Protein AF-Q1LLC7-F1 (afdb_monomer_lite)

Structure (mmCIF, N/CA/C/O backbone):
data_AF-Q1LLC7-F1
#
_entry.id   AF-Q1LLC7-F1
#
loop_
_atom_site.group_PDB
_atom_site.id
_atom_site.type_symbol
_atom_site.label_atom_id
_atom_site.label_alt_id
_atom_site.label_comp_id
_atom_site.label_asym_id
_atom_site.label_entity_id
_atom_site.label_seq_id
_atom_site.pdbx_PDB_ins_code
_atom_site.Cartn_x
_atom_site.Cartn_y
_atom_site.Cartn_z
_atom_site.occupancy
_atom_site.B_iso_or_equiv
_atom_site.auth_seq_id
_atom_site.auth_comp_id
_atom_site.auth_asym_id
_atom_site.auth_atom_id
_atom_site.pdbx_PDB_model_num
ATOM 1 N N . MET A 1 1 ? 0.468 -1.980 5.519 1.00 48.09 1 MET A N 1
ATOM 2 C CA . MET A 1 1 ? 0.568 -2.460 4.121 1.00 48.09 1 MET A CA 1
ATOM 3 C C . MET A 1 1 ? -0.281 -3.718 3.972 1.00 48.09 1 MET A C 1
ATOM 5 O O . MET A 1 1 ? -0.079 -4.653 4.736 1.00 48.09 1 MET A O 1
ATOM 9 N N . LYS A 1 2 ? -1.282 -3.728 3.080 1.00 59.00 2 LYS A N 1
ATOM 10 C CA . LYS A 1 2 ? -2.116 -4.918 2.823 1.00 59.00 2 LYS A CA 1
ATOM 11 C C . LYS A 1 2 ? -1.279 -5.946 2.049 1.00 59.00 2 LYS A C 1
ATOM 13 O O . LYS A 1 2 ? -0.638 -5.567 1.074 1.00 59.00 2 LYS A O 1
ATOM 18 N N . LYS A 1 3 ? -1.259 -7.214 2.484 1.00 68.44 3 LYS A N 1
ATOM 19 C CA . LYS A 1 3 ? -0.598 -8.292 1.728 1.00 68.44 3 LYS A CA 1
ATOM 20 C C . LYS A 1 3 ? -1.259 -8.397 0.341 1.00 68.44 3 LYS A C 1
ATOM 22 O O . LYS A 1 3 ? -2.492 -8.409 0.294 1.00 68.44 3 LYS A O 1
ATOM 27 N N . PRO A 1 4 ? -0.488 -8.433 -0.761 1.00 65.69 4 PRO A N 1
ATOM 28 C CA . PRO A 1 4 ? -1.054 -8.602 -2.095 1.00 65.69 4 PRO A CA 1
ATOM 29 C C . PRO A 1 4 ? -1.826 -9.923 -2.172 1.00 65.69 4 PRO A C 1
ATOM 31 O O . PRO A 1 4 ? -1.481 -10.895 -1.495 1.00 65.69 4 PRO A O 1
ATOM 34 N N . SER A 1 5 ? -2.898 -9.949 -2.967 1.00 82.56 5 SER A N 1
ATOM 35 C CA . SER A 1 5 ? -3.680 -11.170 -3.169 1.00 82.56 5 SER A CA 1
ATOM 36 C C . SER A 1 5 ? -2.793 -12.275 -3.754 1.00 82.56 5 SER A C 1
ATOM 38 O O . SER A 1 5 ? -1.841 -11.997 -4.484 1.00 82.56 5 SER A O 1
ATOM 40 N N . SER A 1 6 ? -3.113 -13.540 -3.460 1.00 83.00 6 SER A N 1
ATOM 41 C CA . SER A 1 6 ? -2.377 -14.698 -3.997 1.00 83.00 6 SER A CA 1
ATOM 42 C C . SER A 1 6 ? -2.267 -14.652 -5.529 1.00 83.00 6 SER A C 1
ATOM 44 O O . SER A 1 6 ? -1.216 -14.963 -6.084 1.00 83.00 6 SER A O 1
ATOM 46 N N . PHE A 1 7 ? -3.309 -14.155 -6.201 1.00 83.69 7 PHE A N 1
ATOM 47 C CA . PHE A 1 7 ? -3.309 -13.949 -7.645 1.00 83.69 7 PHE A CA 1
ATOM 48 C C . PHE A 1 7 ? -2.356 -12.834 -8.098 1.00 83.69 7 PHE A C 1
ATOM 50 O O . PHE A 1 7 ? -1.613 -13.029 -9.053 1.00 83.69 7 PHE A O 1
ATOM 57 N N . ALA A 1 8 ? -2.322 -11.693 -7.400 1.00 83.94 8 ALA A N 1
ATOM 58 C CA . ALA A 1 8 ? -1.393 -10.609 -7.723 1.00 83.94 8 ALA A CA 1
ATOM 59 C C . ALA A 1 8 ? 0.070 -11.045 -7.539 1.00 83.94 8 ALA A C 1
ATOM 61 O O . ALA A 1 8 ? 0.912 -10.748 -8.382 1.00 83.94 8 ALA A O 1
ATOM 62 N N . ALA A 1 9 ? 0.362 -11.809 -6.482 1.00 85.56 9 ALA A N 1
ATOM 63 C CA . ALA A 1 9 ? 1.690 -12.381 -6.263 1.00 85.56 9 ALA A CA 1
ATOM 64 C C . ALA A 1 9 ? 2.076 -13.384 -7.365 1.00 85.56 9 ALA A C 1
ATOM 66 O O . ALA A 1 9 ? 3.205 -13.367 -7.849 1.00 85.56 9 ALA A O 1
ATOM 67 N N . TRP A 1 10 ? 1.131 -14.223 -7.801 1.00 88.19 10 TRP A N 1
ATOM 68 C CA . TRP A 1 10 ? 1.341 -15.154 -8.910 1.00 88.19 10 TRP A CA 1
ATOM 69 C C . TRP A 1 10 ? 1.575 -14.430 -10.246 1.00 88.19 10 TRP A C 1
ATOM 71 O O . TRP A 1 10 ? 2.478 -14.800 -10.995 1.00 88.19 10 TRP A O 1
ATOM 81 N N . GLN A 1 11 ? 0.815 -13.366 -10.532 1.00 87.12 11 GLN A N 1
ATOM 82 C CA . GLN A 1 11 ? 1.007 -12.549 -11.733 1.00 87.12 11 GLN A CA 1
ATOM 83 C C . GLN A 1 11 ? 2.378 -11.871 -11.748 1.00 87.12 11 GLN A C 1
ATOM 85 O O . GLN A 1 11 ? 3.051 -11.907 -12.776 1.00 87.12 11 GLN A O 1
ATOM 90 N N . GLU A 1 12 ? 2.803 -11.294 -10.623 1.00 88.69 12 GLU A N 1
ATOM 91 C CA . GLU A 1 12 ? 4.120 -10.667 -10.492 1.00 88.69 12 GLU A CA 1
ATOM 92 C C . GLU A 1 12 ? 5.241 -11.695 -10.691 1.00 88.69 12 GLU A C 1
ATOM 94 O O . GLU A 1 12 ? 6.147 -11.474 -11.492 1.00 88.69 12 GLU A O 1
ATOM 99 N N . ALA A 1 13 ? 5.144 -12.863 -10.047 1.00 88.81 13 ALA A N 1
ATOM 100 C CA . ALA A 1 13 ? 6.122 -13.938 -10.202 1.00 88.81 13 ALA A CA 1
ATOM 101 C C . ALA A 1 13 ? 6.239 -14.405 -11.662 1.00 88.81 13 ALA A C 1
ATOM 103 O O . ALA A 1 13 ? 7.343 -14.608 -12.170 1.00 88.81 13 ALA A O 1
ATOM 104 N N . ASN A 1 14 ? 5.111 -14.526 -12.366 1.00 88.00 14 ASN A N 1
ATOM 105 C CA . ASN A 1 14 ? 5.112 -14.924 -13.770 1.00 88.00 14 ASN A CA 1
ATOM 106 C C . A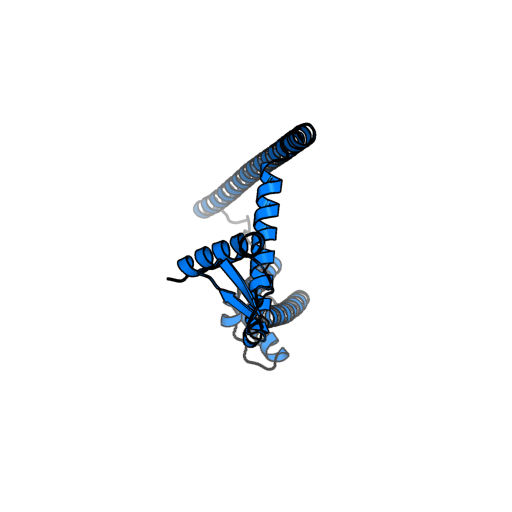SN A 1 14 ? 5.680 -13.821 -14.681 1.00 88.00 14 ASN A C 1
ATOM 108 O O . ASN A 1 14 ? 6.362 -14.116 -15.664 1.00 88.00 14 ASN A O 1
ATOM 112 N N . GLN A 1 15 ? 5.448 -12.548 -14.338 1.00 89.56 15 GLN A N 1
ATOM 113 C CA . GLN A 1 15 ? 6.050 -11.432 -15.058 1.00 89.56 15 GLN A CA 1
ATOM 114 C C . GLN A 1 15 ? 7.569 -11.433 -14.914 1.00 89.56 15 GLN A C 1
ATOM 116 O O . GLN A 1 15 ? 8.248 -11.416 -15.938 1.00 89.56 15 GLN A O 1
ATOM 121 N N . VAL A 1 16 ? 8.076 -11.548 -13.684 1.00 91.75 16 VAL A N 1
ATOM 122 C CA . VAL A 1 16 ? 9.512 -11.602 -13.366 1.00 91.75 16 VAL A CA 1
ATOM 123 C C . VAL A 1 16 ? 10.194 -12.790 -14.047 1.00 91.75 16 VAL A C 1
ATOM 125 O O . VAL A 1 16 ? 11.267 -12.635 -14.624 1.00 91.75 16 VAL A O 1
ATOM 128 N N . ARG A 1 17 ? 9.554 -13.967 -14.065 1.00 91.25 17 ARG A N 1
ATOM 129 C CA . ARG A 1 17 ? 10.075 -15.141 -14.784 1.00 91.25 17 ARG A CA 1
ATOM 130 C C . ARG A 1 17 ? 10.308 -14.836 -16.264 1.00 91.25 17 ARG A C 1
ATOM 132 O O . ARG A 1 17 ? 11.357 -15.164 -16.810 1.00 91.25 17 ARG A O 1
ATOM 139 N N . ARG A 1 18 ? 9.339 -14.188 -16.912 1.00 90.75 18 ARG A N 1
ATOM 140 C CA . ARG A 1 18 ? 9.440 -13.829 -18.329 1.00 90.75 18 ARG A CA 1
ATOM 141 C C . ARG A 1 18 ? 10.424 -12.679 -18.570 1.00 90.75 18 ARG A C 1
ATOM 143 O O . ARG A 1 18 ? 11.067 -12.660 -19.613 1.00 90.75 18 ARG A O 1
ATOM 150 N N . GLU A 1 19 ? 10.591 -11.758 -17.617 1.00 92.62 19 GLU A N 1
ATOM 151 C CA . GLU A 1 19 ? 11.645 -10.731 -17.669 1.00 92.62 19 GLU A CA 1
ATOM 152 C C . GLU A 1 19 ? 13.043 -11.349 -17.743 1.00 92.62 19 GLU A C 1
ATOM 154 O O . GLU A 1 19 ? 13.845 -10.904 -18.561 1.00 92.62 19 GLU A O 1
ATOM 159 N N . ALA A 1 20 ? 13.306 -12.387 -16.944 1.00 92.75 20 ALA A N 1
ATOM 160 C CA . ALA A 1 20 ? 14.588 -13.088 -16.952 1.00 92.75 20 ALA A CA 1
ATOM 161 C C . ALA A 1 20 ? 14.875 -13.734 -18.318 1.00 92.75 20 ALA A C 1
ATOM 163 O O . ALA A 1 20 ? 15.949 -13.540 -18.874 1.00 92.75 20 ALA A O 1
ATOM 164 N N . ILE A 1 21 ? 13.881 -14.401 -18.919 1.00 93.25 21 ILE A N 1
ATOM 165 C CA . ILE A 1 21 ? 14.012 -15.007 -20.259 1.00 93.25 21 ILE A CA 1
ATOM 166 C C . ILE A 1 21 ? 14.338 -13.943 -21.319 1.00 93.25 21 ILE A C 1
ATOM 168 O O . ILE A 1 21 ? 15.174 -14.159 -22.196 1.00 93.25 21 ILE A O 1
ATOM 172 N N . ILE A 1 22 ? 13.678 -12.783 -21.249 1.00 92.75 22 ILE A N 1
ATOM 173 C CA . ILE A 1 22 ? 13.942 -11.664 -22.163 1.00 92.75 22 ILE A CA 1
ATOM 174 C C . ILE A 1 22 ? 15.380 -11.177 -21.997 1.00 92.75 22 ILE A C 1
ATOM 176 O O . ILE A 1 22 ? 16.071 -10.966 -22.987 1.00 92.75 22 ILE A O 1
ATOM 180 N N . GLU A 1 23 ? 15.827 -10.985 -20.762 1.00 92.88 23 GLU A N 1
ATOM 181 C CA . GLU A 1 23 ? 17.159 -10.467 -20.466 1.00 92.88 23 GLU A CA 1
ATOM 182 C C . GLU A 1 23 ? 18.266 -11.431 -20.895 1.00 92.88 23 GLU A C 1
ATOM 184 O O . GLU A 1 23 ? 19.197 -11.008 -21.581 1.00 92.88 23 GLU A O 1
ATOM 189 N N . ASP A 1 24 ? 18.115 -12.721 -20.604 1.00 92.50 24 ASP A N 1
ATOM 190 C CA . ASP A 1 24 ? 19.042 -13.767 -21.039 1.00 92.50 24 ASP A CA 1
ATOM 191 C C . ASP A 1 24 ? 19.165 -13.800 -22.566 1.00 92.50 24 ASP A C 1
ATOM 193 O O . ASP A 1 24 ? 20.270 -13.862 -23.118 1.00 92.50 24 ASP A O 1
ATOM 197 N N . TYR A 1 25 ? 18.038 -13.690 -23.275 1.00 93.31 25 TYR A N 1
ATOM 198 C CA . TYR A 1 25 ? 18.041 -13.690 -24.733 1.00 93.31 25 TYR A CA 1
ATOM 199 C C . TYR A 1 25 ? 18.633 -12.410 -25.328 1.00 93.31 25 TYR A C 1
ATOM 201 O O . TYR A 1 25 ? 19.370 -12.472 -26.311 1.00 93.31 25 TYR A O 1
ATOM 209 N N . LEU A 1 26 ? 18.368 -11.245 -24.733 1.00 90.56 26 LEU A N 1
ATOM 210 C CA . LEU A 1 26 ? 18.981 -9.984 -25.157 1.00 90.56 26 LEU A CA 1
ATOM 211 C C . LEU A 1 26 ? 20.499 -9.996 -24.912 1.00 90.56 26 LEU A C 1
ATOM 213 O O . LEU A 1 26 ? 21.260 -9.595 -25.790 1.00 90.56 26 LEU A O 1
ATOM 217 N N . GLN A 1 27 ? 20.970 -10.532 -23.783 1.00 89.56 27 GLN A N 1
ATOM 218 C CA . GLN A 1 27 ? 22.404 -10.718 -23.533 1.00 89.56 27 GLN A CA 1
ATOM 219 C C . GLN A 1 27 ? 23.041 -11.694 -24.526 1.00 89.56 27 GLN A C 1
ATOM 221 O O . GLN A 1 27 ? 24.158 -11.462 -24.998 1.00 89.56 27 GLN A O 1
ATOM 226 N N . TYR A 1 28 ? 22.343 -12.782 -24.860 1.00 89.50 28 TYR A N 1
ATOM 227 C CA . TYR A 1 28 ? 22.774 -13.694 -25.913 1.00 89.50 28 TYR A CA 1
ATOM 228 C C . TYR A 1 28 ? 22.894 -12.961 -27.254 1.00 89.50 28 TYR A C 1
ATOM 230 O O . TYR A 1 28 ? 23.942 -13.039 -27.895 1.00 89.50 28 TYR A O 1
ATOM 238 N N . LEU A 1 29 ? 21.880 -12.180 -27.642 1.00 88.06 29 LEU A N 1
ATOM 239 C CA . LEU A 1 29 ? 21.913 -11.381 -28.866 1.00 88.06 29 LEU A CA 1
ATOM 240 C C . LEU A 1 29 ? 23.084 -10.391 -28.875 1.00 88.06 29 LEU A C 1
ATOM 242 O O . LEU A 1 29 ? 23.745 -10.282 -29.906 1.00 88.06 29 LEU A O 1
ATOM 246 N N . GLY A 1 30 ? 23.410 -9.768 -27.739 1.00 83.25 30 GLY A N 1
ATOM 247 C CA . GLY A 1 30 ? 24.550 -8.852 -27.615 1.00 83.25 30 GLY A CA 1
ATOM 248 C C . GLY A 1 30 ? 25.910 -9.524 -27.838 1.00 83.25 30 GLY A C 1
ATOM 249 O O . GLY A 1 30 ? 26.853 -8.888 -28.305 1.00 83.25 30 GLY A O 1
ATOM 250 N N . LYS A 1 31 ? 26.016 -10.833 -27.570 1.00 85.62 31 LYS A N 1
ATOM 251 C CA . LYS A 1 31 ? 27.212 -11.645 -27.873 1.00 85.62 31 LYS A CA 1
ATOM 252 C C . LYS A 1 31 ? 27.258 -12.108 -29.331 1.00 85.62 31 LYS A C 1
ATOM 254 O O . LYS A 1 31 ? 28.314 -12.513 -29.819 1.00 85.62 31 LYS A O 1
ATOM 259 N N . THR A 1 32 ? 26.129 -12.070 -30.036 1.00 82.31 32 THR A N 1
ATOM 260 C CA . THR A 1 32 ? 26.041 -12.444 -31.451 1.00 82.31 32 THR A CA 1
ATOM 261 C C . THR A 1 32 ? 26.220 -11.233 -32.367 1.00 82.31 32 THR A C 1
ATOM 263 O O . THR A 1 32 ? 26.000 -10.090 -31.986 1.00 82.31 32 THR A O 1
ATOM 266 N N . ARG A 1 33 ? 26.580 -11.463 -33.636 1.00 75.50 33 ARG A N 1
ATOM 267 C CA . ARG A 1 33 ? 26.664 -10.394 -34.655 1.00 75.50 33 ARG A CA 1
ATOM 268 C C . ARG A 1 33 ? 25.295 -9.987 -35.229 1.00 75.50 33 ARG A C 1
ATOM 270 O O . ARG A 1 33 ? 25.243 -9.313 -36.258 1.00 75.50 33 ARG A O 1
ATOM 277 N N . VAL A 1 34 ? 24.191 -10.421 -34.620 1.00 79.44 34 VAL A N 1
ATOM 278 C CA . VAL A 1 34 ? 22.837 -10.141 -35.109 1.00 79.44 34 VAL A CA 1
ATOM 279 C C . VAL A 1 34 ? 22.497 -8.682 -34.819 1.00 79.44 34 VAL A C 1
ATOM 281 O O . VAL A 1 34 ? 22.354 -8.276 -33.670 1.00 79.44 34 VAL A O 1
ATOM 284 N N . ARG A 1 35 ? 22.349 -7.882 -35.878 1.00 76.88 35 ARG A N 1
ATOM 285 C CA . ARG A 1 35 ? 21.949 -6.476 -35.772 1.00 76.88 35 ARG A CA 1
ATOM 286 C C . ARG A 1 35 ? 20.494 -6.319 -36.162 1.00 76.88 35 ARG A C 1
ATOM 288 O O . ARG A 1 35 ? 20.111 -6.637 -37.286 1.00 76.88 35 ARG A O 1
ATOM 295 N N . VAL A 1 36 ? 19.707 -5.769 -35.249 1.00 81.06 36 VAL A N 1
ATOM 296 C CA . VAL A 1 36 ? 18.283 -5.527 -35.460 1.00 81.06 36 VAL A CA 1
ATOM 297 C C . VAL A 1 36 ? 18.050 -4.025 -35.544 1.00 81.06 36 VAL A C 1
ATOM 299 O O . VAL A 1 36 ? 18.401 -3.288 -34.628 1.00 81.06 36 VAL A O 1
ATOM 302 N N . ARG A 1 37 ? 17.507 -3.555 -36.674 1.00 78.12 37 ARG A N 1
ATOM 303 C CA . ARG A 1 37 ? 17.345 -2.115 -36.945 1.00 78.12 37 ARG A CA 1
ATOM 304 C C . ARG A 1 37 ? 16.164 -1.491 -36.206 1.00 78.12 37 ARG A C 1
ATOM 306 O O . ARG A 1 37 ? 16.260 -0.332 -35.822 1.00 78.12 37 ARG A O 1
ATOM 313 N N . ASN A 1 38 ? 15.074 -2.236 -36.012 1.00 84.50 38 ASN A N 1
ATOM 314 C CA . ASN A 1 38 ? 13.829 -1.71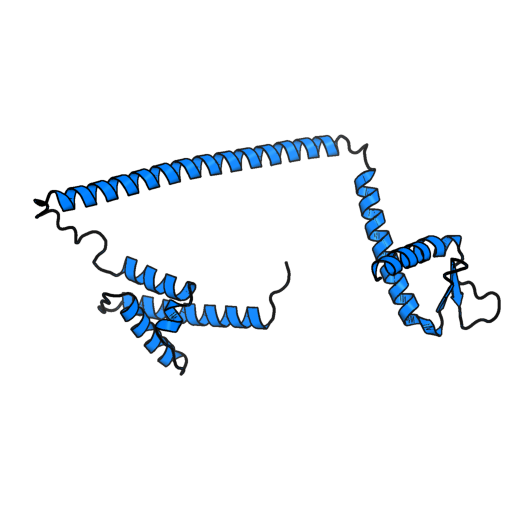2 -35.451 1.00 84.50 38 ASN A CA 1
ATOM 315 C C . ASN A 1 38 ? 13.437 -2.423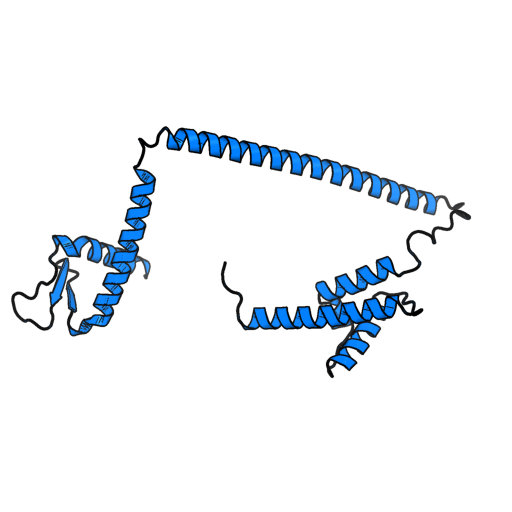 -34.144 1.00 84.50 38 ASN A C 1
ATOM 317 O O . ASN A 1 38 ? 13.591 -3.643 -34.046 1.00 84.50 38 ASN A O 1
ATOM 321 N N . PRO A 1 39 ? 12.821 -1.704 -33.187 1.00 84.19 39 PRO A N 1
ATOM 322 C CA . PRO A 1 39 ? 12.367 -2.290 -31.917 1.00 84.19 39 PRO A CA 1
ATOM 323 C C . PRO A 1 39 ? 11.313 -3.358 -32.112 1.00 84.19 39 PRO A C 1
ATOM 325 O O . PRO A 1 39 ? 11.270 -4.348 -31.390 1.00 84.19 39 PRO A O 1
ATOM 328 N N . THR A 1 40 ? 10.471 -3.172 -33.120 1.00 88.12 40 THR A N 1
ATOM 329 C CA . THR A 1 40 ? 9.411 -4.110 -33.468 1.00 88.12 40 THR A CA 1
ATOM 330 C C . THR A 1 40 ? 9.969 -5.440 -33.971 1.00 88.12 40 THR A C 1
ATOM 332 O O . THR A 1 40 ? 9.393 -6.481 -33.667 1.00 88.12 40 THR A O 1
ATOM 335 N N . ASP A 1 41 ? 11.086 -5.415 -34.701 1.00 87.69 41 ASP A N 1
ATOM 336 C CA . ASP A 1 41 ? 11.740 -6.622 -35.219 1.00 87.69 41 ASP A CA 1
ATOM 337 C C . ASP A 1 41 ? 12.492 -7.345 -34.094 1.00 87.69 41 ASP A C 1
ATOM 339 O O . ASP A 1 41 ? 12.481 -8.573 -34.017 1.00 87.69 41 ASP A O 1
ATOM 343 N N . LEU A 1 42 ? 13.072 -6.584 -33.159 1.00 89.62 42 LEU A N 1
ATOM 344 C CA . LEU A 1 42 ? 13.701 -7.136 -31.960 1.00 89.62 42 LEU A CA 1
ATOM 345 C C . LEU A 1 42 ? 12.656 -7.799 -31.057 1.00 89.62 42 LEU A C 1
ATOM 347 O O . LEU A 1 42 ? 12.861 -8.915 -30.589 1.00 89.62 42 LEU A O 1
ATOM 351 N N . ALA A 1 43 ? 11.504 -7.153 -30.875 1.00 91.69 43 ALA A N 1
ATOM 352 C CA . ALA A 1 43 ? 10.375 -7.721 -30.149 1.00 91.69 43 ALA A CA 1
ATOM 353 C C . ALA A 1 43 ? 9.818 -8.985 -30.822 1.00 91.69 43 ALA A C 1
ATOM 355 O O . ALA A 1 43 ? 9.351 -9.876 -30.120 1.00 91.69 43 ALA A O 1
ATOM 356 N N . ASP A 1 44 ? 9.875 -9.090 -32.154 1.00 92.56 44 ASP A N 1
ATOM 357 C CA . ASP A 1 44 ? 9.475 -10.305 -32.872 1.00 92.56 44 ASP A CA 1
ATOM 358 C C . ASP A 1 44 ? 10.441 -11.469 -32.609 1.00 92.56 44 ASP A C 1
ATOM 360 O O . ASP A 1 44 ? 10.002 -12.583 -32.331 1.00 92.56 44 ASP A O 1
ATOM 364 N N . LEU A 1 45 ? 11.754 -11.214 -32.609 1.00 91.38 45 LEU A N 1
ATOM 365 C CA . LEU A 1 45 ? 12.762 -12.225 -32.266 1.00 91.38 45 LEU A CA 1
ATOM 366 C C . LEU A 1 45 ? 12.631 -12.698 -30.817 1.00 91.38 45 LEU A C 1
ATOM 368 O O . LEU A 1 45 ? 12.617 -13.900 -30.556 1.00 91.38 45 LEU A O 1
ATOM 372 N N . VAL A 1 46 ? 12.472 -11.758 -29.884 1.00 92.69 46 VAL A N 1
ATOM 373 C CA . VAL A 1 46 ? 12.248 -12.065 -28.466 1.00 92.69 46 VAL A CA 1
ATOM 374 C C . VAL A 1 46 ? 10.947 -12.856 -28.288 1.00 92.69 46 VAL A C 1
ATOM 376 O O . VAL A 1 46 ? 10.930 -13.840 -27.556 1.00 92.69 46 VAL A O 1
ATOM 379 N N . ALA A 1 47 ? 9.866 -12.493 -28.988 1.00 92.75 47 ALA A N 1
ATOM 380 C CA . ALA A 1 47 ? 8.602 -13.229 -28.933 1.00 92.75 47 ALA A CA 1
ATOM 381 C C . ALA A 1 47 ? 8.743 -14.671 -29.435 1.00 92.75 47 ALA A C 1
ATOM 383 O O . ALA A 1 47 ? 8.233 -15.586 -28.791 1.00 92.75 47 ALA A O 1
ATOM 384 N N . ARG A 1 48 ? 9.472 -14.890 -30.537 1.00 91.81 48 ARG A N 1
ATOM 385 C CA . ARG A 1 48 ? 9.757 -16.239 -31.053 1.00 91.81 48 ARG A CA 1
ATOM 386 C C . ARG A 1 48 ? 10.576 -17.064 -30.067 1.00 91.81 48 ARG A C 1
ATOM 388 O O . ARG A 1 48 ? 10.276 -18.237 -29.879 1.00 91.81 48 ARG A O 1
ATOM 395 N N . HIS A 1 49 ? 11.567 -16.458 -29.417 1.00 91.62 49 HIS A N 1
ATOM 396 C CA . HIS A 1 49 ? 12.367 -17.148 -28.411 1.00 91.62 49 HIS A CA 1
ATOM 397 C C . HIS A 1 49 ? 11.541 -17.517 -27.172 1.00 91.62 49 HIS A C 1
ATOM 399 O O . HIS A 1 49 ? 11.573 -18.659 -26.730 1.00 91.62 49 HIS A O 1
ATOM 405 N N . ILE A 1 50 ? 10.724 -16.594 -26.657 1.00 92.12 50 ILE A N 1
ATOM 406 C CA . ILE A 1 50 ? 9.812 -16.885 -25.541 1.00 92.12 50 ILE A CA 1
ATOM 407 C C . ILE A 1 50 ? 8.834 -17.998 -25.919 1.00 92.12 50 ILE A C 1
ATOM 409 O O . ILE A 1 50 ? 8.592 -18.887 -25.111 1.00 92.12 50 ILE A O 1
ATOM 413 N N . ALA A 1 51 ? 8.303 -17.980 -27.143 1.00 91.69 51 ALA A N 1
ATOM 414 C CA . ALA A 1 51 ? 7.390 -19.017 -27.606 1.00 91.69 51 ALA A CA 1
ATOM 415 C C . ALA A 1 51 ? 8.041 -20.410 -27.649 1.00 91.69 51 ALA A C 1
ATOM 417 O O . ALA A 1 51 ? 7.366 -21.396 -27.371 1.00 91.69 51 ALA A O 1
ATOM 418 N N . GLN A 1 52 ? 9.343 -20.484 -27.951 1.00 90.19 52 GLN A N 1
ATOM 419 C CA . GLN A 1 52 ? 10.125 -21.725 -27.909 1.00 90.19 52 GLN A CA 1
ATOM 420 C C . GLN A 1 52 ? 10.433 -22.194 -26.482 1.00 90.19 52 GLN A C 1
ATOM 422 O O . GLN A 1 52 ? 10.503 -23.389 -26.242 1.00 90.19 52 GLN A O 1
ATOM 427 N N . VAL A 1 53 ? 10.655 -21.271 -25.543 1.00 89.88 53 VAL A N 1
ATOM 428 C CA . VAL A 1 53 ? 11.024 -21.605 -24.155 1.00 89.88 53 VAL A CA 1
ATOM 429 C C . VAL A 1 53 ? 9.800 -21.935 -23.297 1.00 89.88 53 VAL A C 1
ATOM 431 O O . VAL A 1 53 ? 9.882 -22.743 -22.377 1.00 89.88 53 VAL A O 1
ATOM 434 N N . GLU A 1 54 ? 8.668 -21.284 -23.557 1.00 87.62 54 GLU A N 1
ATOM 435 C CA . GLU A 1 54 ? 7.439 -21.445 -22.774 1.00 87.62 54 GLU A CA 1
ATOM 436 C C . GLU A 1 54 ? 6.422 -22.408 -23.408 1.00 87.62 54 GLU A C 1
ATOM 438 O O . GLU A 1 54 ? 5.343 -22.567 -22.841 1.00 87.62 54 GLU A O 1
ATOM 443 N N . ASP A 1 55 ? 6.734 -23.014 -24.563 1.00 83.50 55 ASP A N 1
ATOM 444 C CA . ASP A 1 55 ? 5.831 -23.877 -25.347 1.00 83.50 55 ASP A CA 1
ATOM 445 C C . ASP A 1 55 ? 4.428 -23.263 -25.540 1.00 83.50 55 ASP A C 1
ATOM 447 O O . ASP A 1 55 ? 3.390 -23.920 -25.422 1.00 83.50 55 ASP A O 1
ATOM 451 N N . GLY A 1 56 ? 4.378 -21.958 -25.827 1.00 83.38 56 GLY A N 1
ATOM 452 C CA . GLY A 1 56 ? 3.128 -21.202 -25.900 1.00 83.38 56 GLY A CA 1
ATOM 453 C C . GLY A 1 56 ? 3.183 -20.008 -26.855 1.00 83.38 56 GLY A C 1
ATOM 454 O O . GLY A 1 56 ? 4.253 -19.456 -27.111 1.00 83.38 56 GLY A O 1
ATOM 455 N N . PRO A 1 57 ? 2.038 -19.561 -27.406 1.00 83.50 57 PRO A N 1
ATOM 456 C CA . PRO A 1 57 ? 2.022 -18.467 -28.368 1.00 83.50 57 PRO A CA 1
ATOM 457 C C . PRO A 1 57 ? 2.384 -17.136 -27.694 1.00 83.50 57 PRO A C 1
ATOM 459 O O . PRO A 1 57 ? 1.635 -16.610 -26.869 1.00 83.50 57 PRO A O 1
ATOM 462 N N . CYS A 1 58 ? 3.510 -16.547 -28.096 1.00 87.12 58 CYS A N 1
ATOM 463 C CA . CYS A 1 58 ? 3.901 -15.193 -27.716 1.00 87.12 58 CYS A CA 1
ATOM 464 C C . CYS A 1 58 ? 3.970 -14.305 -28.962 1.00 87.12 58 CYS A C 1
ATOM 466 O O . CYS A 1 58 ? 4.556 -14.676 -29.976 1.00 87.12 58 CYS A O 1
ATOM 468 N N . ASN A 1 59 ? 3.344 -13.127 -28.897 1.00 89.81 59 ASN A N 1
ATOM 469 C CA . ASN A 1 59 ? 3.309 -12.164 -29.996 1.00 89.81 59 ASN A CA 1
ATOM 470 C C . ASN A 1 59 ? 4.041 -10.881 -29.585 1.00 89.81 59 ASN A C 1
ATOM 472 O O . ASN A 1 59 ? 3.892 -10.408 -28.453 1.00 89.81 59 ASN A O 1
ATOM 476 N N . LYS A 1 60 ? 4.760 -10.263 -30.527 1.00 90.12 60 LYS A N 1
ATOM 477 C CA . LYS A 1 60 ? 5.425 -8.966 -30.344 1.00 90.12 60 LYS A CA 1
ATOM 478 C C . LYS A 1 60 ? 4.486 -7.894 -29.791 1.00 90.12 60 LYS A C 1
ATOM 480 O O . LYS A 1 60 ? 4.897 -7.089 -28.961 1.00 90.12 60 LYS A O 1
ATOM 485 N N . SER A 1 61 ? 3.206 -7.899 -30.180 1.00 89.62 61 SER A N 1
ATOM 486 C CA . SER A 1 61 ? 2.219 -6.945 -29.656 1.00 89.62 61 SER A CA 1
ATOM 487 C C . SER A 1 61 ? 2.007 -7.089 -28.149 1.00 89.62 61 SER A C 1
ATOM 489 O O . SER A 1 61 ? 1.817 -6.093 -27.459 1.00 89.62 61 SER A O 1
ATOM 491 N N . THR A 1 62 ? 2.049 -8.316 -27.630 1.00 87.62 62 THR A N 1
ATOM 492 C CA . THR A 1 62 ? 1.883 -8.605 -26.202 1.00 87.62 62 THR A CA 1
ATOM 493 C C . THR A 1 62 ? 3.095 -8.122 -25.411 1.00 87.62 62 THR A C 1
ATOM 495 O O . THR A 1 62 ? 2.930 -7.506 -24.359 1.00 87.62 62 THR A O 1
ATOM 498 N N . LEU A 1 63 ? 4.304 -8.306 -25.953 1.00 89.25 63 LEU A N 1
ATOM 499 C CA . LEU A 1 63 ? 5.534 -7.788 -25.349 1.00 89.25 63 LEU A CA 1
ATOM 500 C C . LEU A 1 63 ? 5.570 -6.258 -25.342 1.00 89.25 63 LEU A C 1
ATOM 502 O O . LEU A 1 63 ? 5.874 -5.656 -24.319 1.00 89.25 63 LEU A O 1
ATOM 506 N N . MET A 1 64 ? 5.182 -5.624 -26.449 1.00 90.00 64 MET A N 1
ATOM 507 C CA . MET A 1 64 ? 5.199 -4.163 -26.572 1.00 90.00 64 MET A CA 1
ATOM 508 C C . MET A 1 64 ? 4.080 -3.460 -25.785 1.00 90.00 64 MET A C 1
ATOM 510 O O . MET A 1 64 ? 4.167 -2.253 -25.563 1.00 90.00 64 MET A O 1
ATOM 514 N N . ARG A 1 65 ? 3.031 -4.179 -25.357 1.00 88.75 65 ARG A N 1
ATOM 515 C CA . ARG A 1 65 ? 1.978 -3.649 -24.469 1.00 88.75 65 ARG A CA 1
ATOM 516 C C . ARG A 1 65 ? 2.386 -3.664 -22.997 1.00 88.75 65 ARG A C 1
ATOM 518 O O . ARG A 1 65 ? 1.940 -2.803 -22.245 1.00 88.75 65 ARG A O 1
ATOM 525 N N . ASN A 1 66 ? 3.219 -4.617 -22.579 1.00 90.12 66 ASN A N 1
ATOM 526 C CA . ASN A 1 66 ? 3.735 -4.651 -21.215 1.00 90.12 66 ASN A CA 1
ATOM 527 C C . ASN A 1 66 ? 4.904 -3.662 -21.079 1.00 90.12 66 ASN A C 1
ATOM 529 O O . ASN A 1 66 ? 5.933 -3.799 -21.740 1.00 90.12 66 ASN A O 1
ATOM 533 N N . PHE A 1 67 ? 4.743 -2.667 -20.204 1.00 88.75 67 PHE A N 1
ATOM 534 C CA . PHE A 1 67 ? 5.720 -1.594 -20.021 1.00 88.75 67 PHE A CA 1
ATOM 535 C C . PHE A 1 67 ? 7.118 -2.105 -19.645 1.00 88.75 67 PHE A C 1
ATOM 537 O O . PHE A 1 67 ? 8.107 -1.601 -20.174 1.00 88.75 67 PHE A O 1
ATOM 544 N N . ARG A 1 68 ? 7.208 -3.127 -18.787 1.00 89.56 68 ARG A N 1
ATOM 545 C CA . ARG A 1 68 ? 8.490 -3.657 -18.303 1.00 89.56 68 ARG A CA 1
ATOM 546 C C . ARG A 1 68 ? 9.268 -4.365 -19.411 1.00 89.56 68 ARG A C 1
ATOM 548 O O . ARG A 1 68 ? 10.454 -4.109 -19.598 1.00 89.56 68 ARG A O 1
ATOM 555 N N . TYR A 1 69 ? 8.587 -5.191 -20.205 1.00 92.00 69 TYR A N 1
ATOM 556 C CA . TYR A 1 69 ? 9.207 -5.882 -21.343 1.00 92.00 69 TYR A CA 1
ATOM 557 C C . TYR A 1 69 ? 9.617 -4.899 -22.437 1.00 92.00 69 TYR A C 1
ATOM 559 O O . TYR A 1 69 ? 10.739 -4.958 -22.942 1.00 92.00 69 TYR A O 1
ATOM 567 N N . LYS A 1 70 ? 8.729 -3.950 -22.761 1.00 90.25 70 LYS A N 1
ATOM 568 C CA . LYS A 1 70 ? 9.008 -2.880 -23.720 1.00 90.25 70 LYS A CA 1
ATOM 569 C C . LYS A 1 70 ? 10.243 -2.074 -23.318 1.00 90.25 70 LYS A C 1
ATOM 571 O O . LYS A 1 70 ? 11.073 -1.797 -24.178 1.00 90.25 70 LYS A O 1
ATOM 576 N N . ALA A 1 71 ? 10.375 -1.717 -22.040 1.00 89.56 71 ALA A N 1
ATOM 577 C CA . ALA A 1 71 ? 11.530 -0.979 -21.544 1.00 89.56 71 ALA A CA 1
ATOM 578 C C . ALA A 1 71 ? 12.840 -1.742 -21.801 1.00 89.56 71 ALA A C 1
ATOM 580 O O . ALA A 1 71 ? 13.738 -1.181 -22.416 1.00 89.56 71 ALA A O 1
ATOM 581 N N . LYS A 1 72 ? 12.922 -3.034 -21.446 1.00 88.44 72 LYS A N 1
ATOM 582 C CA . LYS A 1 72 ? 14.129 -3.855 -21.677 1.00 88.44 72 LYS A CA 1
ATOM 583 C C . LYS A 1 72 ? 14.523 -3.932 -23.159 1.00 88.44 72 LYS A C 1
ATOM 585 O O . LYS A 1 72 ? 15.691 -3.759 -23.495 1.00 88.44 72 LYS A O 1
ATOM 590 N N . ILE A 1 73 ? 13.548 -4.130 -24.047 1.00 89.19 73 ILE A N 1
ATOM 591 C CA . ILE A 1 73 ? 13.772 -4.207 -25.501 1.00 89.19 73 ILE A CA 1
ATOM 592 C C . ILE A 1 73 ? 14.285 -2.868 -26.054 1.00 89.19 73 ILE A C 1
ATOM 594 O O . ILE A 1 73 ? 15.240 -2.844 -26.831 1.00 89.19 73 ILE A O 1
ATOM 598 N N . LEU A 1 74 ? 13.675 -1.750 -25.648 1.00 86.44 74 LEU A N 1
ATOM 599 C CA . LEU A 1 74 ? 14.084 -0.415 -26.093 1.00 86.44 74 LEU A CA 1
ATOM 600 C C . LEU A 1 74 ? 15.457 -0.015 -25.546 1.00 86.44 74 LEU A C 1
ATOM 602 O O . LEU A 1 74 ? 16.254 0.550 -26.292 1.00 86.44 74 LEU A O 1
ATOM 606 N N . THR A 1 75 ? 15.748 -0.334 -24.283 1.00 86.25 75 THR A N 1
ATOM 607 C CA . THR A 1 75 ? 17.056 -0.080 -23.666 1.00 86.25 75 THR A CA 1
ATOM 608 C C . THR A 1 75 ? 18.157 -0.844 -24.392 1.00 86.25 75 THR A C 1
ATOM 610 O O . THR A 1 75 ? 19.117 -0.228 -24.850 1.00 86.25 75 THR A O 1
ATOM 613 N N . TYR A 1 76 ? 17.975 -2.151 -24.618 1.00 85.88 76 TYR A N 1
ATOM 614 C CA . TYR A 1 76 ? 18.938 -2.949 -25.379 1.00 85.88 76 TYR A CA 1
ATOM 615 C C . TYR A 1 76 ? 19.188 -2.356 -26.768 1.00 85.88 76 TYR A C 1
ATOM 617 O O . TYR A 1 76 ? 20.329 -2.258 -27.220 1.00 85.88 76 TYR A O 1
ATOM 625 N N . GLN A 1 77 ? 18.128 -1.919 -27.450 1.00 84.00 77 GLN A N 1
ATOM 626 C CA . GLN A 1 77 ? 18.275 -1.330 -28.769 1.00 84.00 77 GLN A CA 1
ATOM 627 C C . GLN A 1 77 ? 18.984 0.025 -28.749 1.00 84.00 77 GLN A C 1
ATOM 629 O O . GLN A 1 77 ? 19.748 0.303 -29.672 1.00 84.00 77 GLN A O 1
ATOM 634 N N . ALA A 1 78 ? 18.757 0.865 -27.740 1.00 80.62 78 ALA A N 1
ATOM 635 C CA . ALA A 1 78 ? 19.483 2.122 -27.592 1.00 80.62 78 ALA A CA 1
ATOM 636 C C . ALA A 1 78 ? 20.990 1.886 -27.390 1.00 80.62 78 ALA A C 1
ATOM 638 O O . ALA A 1 78 ? 21.806 2.629 -27.930 1.00 80.62 78 ALA A O 1
ATOM 639 N N . GLU A 1 79 ? 21.351 0.824 -26.670 1.00 78.75 79 GLU A N 1
ATOM 640 C CA . GLU A 1 79 ? 22.739 0.445 -26.389 1.00 78.75 79 GLU A CA 1
ATOM 641 C C . GLU A 1 79 ? 23.437 -0.226 -27.585 1.00 78.75 79 GLU A C 1
ATOM 643 O O . GLU A 1 79 ? 24.612 0.036 -27.839 1.00 78.75 79 GLU A O 1
ATOM 648 N N . HIS A 1 80 ? 22.723 -1.070 -28.341 1.00 73.06 80 HIS A N 1
ATOM 649 C CA . HIS A 1 80 ? 23.303 -1.935 -29.382 1.00 73.06 80 HIS A CA 1
ATOM 650 C C . HIS A 1 80 ? 23.007 -1.486 -30.817 1.00 73.06 80 HIS A C 1
ATOM 652 O O . HIS A 1 80 ? 23.569 -2.029 -31.773 1.00 73.06 80 HIS A O 1
ATOM 658 N N . SER A 1 81 ? 22.148 -0.485 -31.014 1.00 63.16 81 SER A N 1
ATOM 659 C CA . SER A 1 81 ? 22.046 0.162 -32.317 1.00 63.16 81 SER A CA 1
ATOM 660 C C . SER A 1 81 ? 23.326 0.944 -32.561 1.00 63.16 81 SER A C 1
ATOM 662 O O . SER A 1 81 ? 23.556 1.993 -31.970 1.00 63.16 81 SER A O 1
ATOM 664 N N . GLU A 1 82 ? 24.121 0.501 -33.531 1.00 52.88 82 GLU A N 1
ATOM 665 C CA . GLU A 1 82 ? 25.295 1.217 -34.062 1.00 52.88 82 GLU A CA 1
ATOM 666 C C . GLU A 1 82 ? 24.990 2.609 -34.653 1.00 52.88 82 GLU A C 1
ATOM 668 O O . GLU A 1 82 ? 25.848 3.267 -35.234 1.00 52.88 82 GLU A O 1
ATOM 673 N N . SER A 1 83 ? 23.766 3.097 -34.472 1.00 48.12 83 SER A N 1
ATOM 674 C CA . SER A 1 83 ? 23.378 4.496 -34.617 1.00 48.12 83 SER A CA 1
ATOM 675 C C . SER A 1 83 ? 23.422 5.233 -33.274 1.00 48.12 83 SER A C 1
ATOM 677 O O . SER A 1 83 ? 22.651 6.159 -33.046 1.00 48.12 83 SER A O 1
ATOM 679 N N . GLY A 1 84 ? 24.333 4.857 -32.377 1.00 42.12 84 GLY A N 1
ATOM 680 C CA . GLY A 1 84 ? 24.693 5.687 -31.238 1.00 42.12 84 GLY A CA 1
ATOM 681 C C . GLY A 1 84 ? 25.318 6.982 -31.741 1.00 42.12 84 GLY A C 1
ATOM 682 O O . GLY A 1 84 ? 26.504 7.001 -32.033 1.00 42.12 84 GLY A O 1
ATOM 683 N N . SER A 1 85 ? 24.530 8.051 -31.893 1.00 45.75 85 SER A N 1
ATOM 684 C CA . SER A 1 85 ? 24.976 9.455 -31.972 1.00 45.75 85 SER A CA 1
ATOM 685 C C . SER A 1 85 ? 26.072 9.828 -33.008 1.00 45.75 85 SER A C 1
ATOM 687 O O . SER A 1 85 ? 26.494 10.983 -33.048 1.00 45.75 85 SER A O 1
ATOM 689 N N . ARG A 1 86 ? 26.549 8.902 -33.856 1.00 43.62 86 ARG A N 1
ATOM 690 C CA . ARG A 1 86 ? 27.753 9.035 -34.708 1.00 43.62 86 ARG A CA 1
ATOM 691 C C . ARG A 1 86 ? 27.497 8.882 -36.212 1.00 43.62 86 ARG A C 1
ATOM 693 O O . ARG A 1 86 ? 28.439 8.986 -36.990 1.00 43.62 86 ARG A O 1
ATOM 700 N N . SER A 1 87 ? 26.244 8.725 -36.650 1.00 40.56 87 SER A N 1
ATOM 701 C CA . SER A 1 87 ? 25.878 8.894 -38.071 1.00 40.56 87 SER A CA 1
ATOM 702 C C . SER A 1 87 ? 25.454 10.325 -38.432 1.00 40.56 87 SER A C 1
ATOM 704 O O . SER A 1 87 ? 25.055 10.581 -39.567 1.00 40.56 87 SER A O 1
ATOM 706 N N . LEU A 1 88 ? 25.613 11.294 -37.527 1.00 45.97 88 LEU A N 1
ATOM 707 C CA . LEU A 1 88 ? 25.788 12.682 -37.947 1.00 45.97 88 LEU A CA 1
ATOM 708 C C . LEU A 1 88 ? 27.215 12.804 -38.481 1.00 45.97 88 LEU A C 1
ATOM 710 O O . LEU A 1 88 ? 28.113 13.241 -37.769 1.00 45.97 88 LEU A O 1
ATOM 714 N N . ARG A 1 89 ? 27.453 12.338 -39.714 1.00 39.94 89 ARG A N 1
ATOM 715 C CA . ARG A 1 89 ? 28.708 12.607 -40.423 1.00 39.94 89 ARG A CA 1
ATOM 716 C C . ARG A 1 89 ? 28.865 14.135 -40.491 1.00 39.94 89 ARG A C 1
ATOM 718 O O . ARG A 1 89 ? 28.118 14.767 -41.234 1.00 39.94 89 ARG A O 1
ATOM 725 N N . PRO A 1 90 ? 29.841 14.755 -39.805 1.00 46.41 90 PRO A N 1
ATOM 726 C CA . PRO A 1 90 ? 30.027 16.206 -39.814 1.00 46.41 90 PRO A CA 1
ATOM 727 C C . PRO A 1 90 ? 30.811 16.650 -41.061 1.00 46.41 90 PRO A C 1
ATOM 729 O O . PRO A 1 90 ? 31.622 17.567 -41.008 1.00 46.41 90 PRO A O 1
ATOM 732 N N . ARG A 1 91 ? 30.632 15.950 -42.189 1.00 43.84 91 ARG A N 1
ATOM 733 C CA . ARG A 1 91 ? 31.355 16.198 -43.447 1.00 43.84 91 ARG A CA 1
ATOM 734 C C . ARG A 1 91 ? 30.450 16.616 -44.603 1.00 43.84 91 ARG A C 1
ATOM 736 O O . ARG A 1 91 ? 30.880 16.615 -45.746 1.00 43.84 91 ARG A O 1
ATOM 743 N N . GLY A 1 92 ? 29.222 17.019 -44.299 1.00 48.50 92 GLY A N 1
ATOM 744 C CA . GLY A 1 92 ? 28.304 17.568 -45.289 1.00 48.50 92 GLY A CA 1
ATOM 745 C C . GLY A 1 92 ? 27.123 18.271 -44.641 1.00 48.50 92 GLY A C 1
ATOM 746 O O . GLY A 1 92 ? 25.989 17.941 -44.950 1.00 48.50 92 GLY A O 1
ATOM 747 N N . VAL A 1 93 ? 27.370 19.194 -43.706 1.00 48.59 93 VAL A N 1
ATOM 748 C CA . VAL A 1 93 ? 26.322 20.117 -43.240 1.00 48.59 93 VAL A CA 1
ATOM 749 C C . VAL A 1 93 ? 26.538 21.469 -43.909 1.00 48.59 93 VAL A C 1
ATOM 751 O O . VAL A 1 93 ? 26.928 22.449 -43.283 1.00 48.59 93 VAL A O 1
ATOM 754 N N . THR A 1 94 ? 26.349 21.489 -45.224 1.00 54.41 94 THR A N 1
ATOM 755 C CA . THR A 1 94 ? 26.213 22.719 -46.016 1.00 54.41 94 THR A CA 1
ATOM 756 C C . THR A 1 94 ? 24.758 23.185 -46.100 1.00 54.41 94 THR A C 1
ATOM 758 O O . THR A 1 94 ? 24.504 24.259 -46.633 1.00 54.41 94 THR A O 1
ATOM 761 N N . ASP A 1 95 ? 23.807 22.422 -45.548 1.00 58.22 95 ASP A N 1
ATOM 762 C CA . ASP A 1 95 ? 22.388 22.775 -45.550 1.00 58.22 95 ASP A CA 1
ATOM 763 C C . ASP A 1 95 ? 22.000 23.534 -44.254 1.00 58.22 95 ASP A C 1
ATOM 765 O O . ASP A 1 95 ? 22.068 22.956 -43.157 1.00 58.22 95 ASP A O 1
ATOM 769 N N . PRO A 1 96 ? 21.618 24.827 -44.336 1.00 59.72 96 PRO A N 1
ATOM 770 C CA . PRO A 1 96 ? 21.310 25.672 -43.178 1.00 59.72 96 PRO A CA 1
ATOM 771 C C . PRO A 1 96 ? 20.142 25.153 -42.324 1.00 59.72 96 PRO A C 1
ATOM 773 O O . PRO A 1 96 ? 20.111 25.400 -41.117 1.00 59.72 96 PRO A O 1
ATOM 776 N N . SER A 1 97 ? 19.226 24.376 -42.908 1.00 56.50 97 SER A N 1
ATOM 777 C CA . SER A 1 97 ? 18.086 23.776 -42.200 1.00 56.50 97 SER A CA 1
ATOM 778 C C . SER A 1 97 ? 18.519 22.725 -41.164 1.00 56.50 97 SER A C 1
ATOM 780 O O . SER A 1 97 ? 18.031 22.697 -40.033 1.00 56.50 97 SER A O 1
ATOM 782 N N . THR A 1 98 ? 19.517 21.908 -41.503 1.00 57.06 98 THR A N 1
ATOM 783 C CA . THR A 1 98 ? 20.033 20.848 -40.624 1.00 57.06 98 THR A CA 1
ATOM 784 C C . THR A 1 98 ? 20.886 21.420 -39.490 1.00 57.06 98 THR A C 1
ATOM 786 O O . THR A 1 98 ? 20.822 20.941 -38.358 1.00 57.06 98 THR A O 1
ATOM 789 N N . ASN A 1 99 ? 21.641 22.493 -39.759 1.00 59.44 99 ASN A N 1
ATOM 790 C CA . ASN A 1 99 ? 22.346 23.244 -38.716 1.00 59.44 99 ASN A CA 1
ATOM 791 C C . ASN A 1 99 ? 21.367 23.880 -37.722 1.00 59.44 99 ASN A C 1
ATOM 793 O O . ASN A 1 99 ? 21.632 23.851 -36.519 1.00 59.44 99 ASN A O 1
ATOM 797 N N . ALA A 1 100 ? 20.225 24.393 -38.189 1.00 63.84 100 ALA A N 1
ATOM 798 C CA . ALA A 1 100 ? 19.184 24.915 -37.310 1.00 63.84 100 ALA A CA 1
ATOM 799 C C . ALA A 1 100 ? 18.620 23.816 -36.394 1.00 63.84 100 ALA A C 1
ATOM 801 O O . ALA A 1 100 ? 18.545 24.021 -35.186 1.00 63.84 100 ALA A O 1
ATOM 802 N N . LEU A 1 101 ? 18.337 22.619 -36.921 1.00 69.44 101 LEU A N 1
ATOM 803 C CA . LEU A 1 101 ? 17.851 21.484 -36.121 1.00 69.44 101 LEU A CA 1
ATOM 804 C C . LEU A 1 101 ? 18.871 21.002 -35.078 1.00 69.44 101 LEU A C 1
ATOM 806 O O . LEU A 1 101 ? 18.516 20.774 -33.924 1.00 69.44 101 LEU A O 1
ATOM 810 N N . VAL A 1 102 ? 20.151 20.902 -35.446 1.00 72.69 102 VAL A N 1
ATOM 811 C CA . VAL A 1 102 ? 21.225 20.558 -34.496 1.00 72.69 102 VAL A CA 1
ATOM 812 C C . VAL A 1 102 ? 21.385 21.645 -33.430 1.00 72.69 102 VAL A C 1
ATOM 814 O O . VAL A 1 102 ? 21.671 21.342 -32.272 1.00 72.69 102 VAL A O 1
ATOM 817 N N . THR A 1 103 ? 21.190 22.910 -33.798 1.00 71.44 103 THR A N 1
ATOM 818 C CA . THR A 1 103 ? 21.258 24.036 -32.860 1.00 71.44 103 THR A CA 1
ATOM 819 C C . THR A 1 103 ? 20.070 24.023 -31.901 1.00 71.44 103 THR A C 1
ATOM 821 O O . THR A 1 103 ? 20.279 24.158 -30.700 1.00 71.44 103 THR A O 1
ATOM 824 N N . ILE A 1 104 ? 18.855 23.755 -32.386 1.00 74.50 104 ILE A N 1
ATOM 825 C CA . ILE A 1 104 ? 17.651 23.588 -31.558 1.00 74.50 104 ILE A CA 1
ATOM 826 C C . ILE A 1 104 ? 17.834 22.423 -30.583 1.00 74.50 104 ILE A C 1
ATOM 828 O O . ILE A 1 104 ? 17.675 22.615 -29.384 1.00 74.50 104 ILE A O 1
ATOM 832 N N . ALA A 1 105 ? 18.292 21.260 -31.054 1.00 73.38 105 ALA A N 1
ATOM 833 C CA . ALA A 1 105 ? 18.540 20.107 -30.188 1.00 73.38 105 ALA A CA 1
ATOM 834 C C . ALA A 1 105 ? 19.600 20.399 -29.106 1.00 73.38 105 ALA A C 1
ATOM 836 O O . ALA A 1 105 ? 19.458 19.986 -27.954 1.00 73.38 105 ALA A O 1
ATOM 837 N N . LYS A 1 106 ? 20.656 21.156 -29.439 1.00 76.62 106 LYS A N 1
ATOM 838 C CA . LYS A 1 106 ? 21.656 21.615 -28.457 1.00 76.62 106 LYS A CA 1
ATOM 839 C C . LYS A 1 106 ? 21.067 22.605 -27.448 1.00 76.62 106 LYS A C 1
ATOM 841 O O . LYS A 1 106 ? 21.422 22.546 -26.270 1.00 76.62 106 LYS A O 1
ATOM 846 N N . LEU A 1 107 ? 20.181 23.499 -27.885 1.00 80.69 107 LEU A N 1
ATOM 847 C CA . LEU A 1 107 ? 19.495 24.457 -27.017 1.00 80.69 107 LEU A CA 1
ATOM 848 C C . LEU A 1 107 ? 18.501 23.760 -26.083 1.00 80.69 107 LEU A C 1
ATOM 850 O O . LEU A 1 107 ? 18.484 24.069 -24.894 1.00 80.69 107 LEU A O 1
ATOM 854 N N . GLU A 1 108 ? 17.738 22.787 -26.579 1.00 82.38 108 GLU A N 1
ATOM 855 C CA . GLU A 1 108 ? 16.824 21.959 -25.785 1.00 82.38 108 GLU A CA 1
ATOM 856 C C . GLU A 1 108 ? 17.581 21.130 -24.751 1.00 82.38 108 GLU A C 1
ATOM 858 O O . GLU A 1 108 ? 17.233 21.160 -23.573 1.00 82.38 108 GLU A O 1
ATOM 863 N N . ALA A 1 109 ? 18.681 20.479 -25.142 1.00 80.88 109 ALA A N 1
ATOM 864 C CA . ALA A 1 109 ? 19.545 19.768 -24.202 1.00 80.88 109 ALA A CA 1
ATOM 865 C C . ALA A 1 109 ? 20.132 20.712 -23.135 1.00 80.88 109 ALA A C 1
ATOM 867 O O . ALA A 1 109 ? 20.210 20.365 -21.955 1.00 80.88 109 ALA A O 1
ATOM 868 N N . GLY A 1 110 ? 20.511 21.934 -23.525 1.00 84.12 110 GLY A N 1
ATOM 869 C CA . GLY A 1 110 ? 20.980 22.969 -22.603 1.00 84.12 110 GLY A CA 1
ATOM 870 C C . GLY A 1 110 ? 19.888 23.504 -21.668 1.00 84.12 110 GLY A C 1
ATOM 871 O O . GLY A 1 110 ? 20.173 23.802 -20.507 1.00 84.12 110 GLY A O 1
ATOM 872 N N . ASN A 1 111 ? 18.649 23.621 -22.150 1.00 84.31 111 ASN A N 1
ATOM 873 C CA . ASN A 1 111 ? 17.482 23.992 -21.350 1.00 84.31 111 ASN A CA 1
ATOM 874 C C . ASN A 1 111 ? 17.142 22.887 -20.347 1.00 84.31 111 ASN A C 1
ATOM 876 O O . ASN A 1 111 ? 17.044 23.171 -19.158 1.00 84.31 111 ASN A O 1
ATOM 880 N N . LEU A 1 112 ? 17.077 21.632 -20.798 1.00 84.69 112 LEU A N 1
ATOM 881 C CA . LEU A 1 112 ? 16.841 20.465 -19.947 1.00 84.69 112 LEU A CA 1
ATOM 882 C C . LEU A 1 112 ? 17.901 20.351 -18.850 1.00 84.69 112 LEU A C 1
ATOM 884 O O . LEU A 1 112 ? 17.566 20.164 -17.686 1.00 84.69 112 LEU A O 1
ATOM 888 N N . LYS A 1 113 ? 19.184 20.543 -19.180 1.00 88.25 113 LYS A N 1
ATOM 889 C CA . LYS A 1 113 ? 20.264 20.527 -18.181 1.00 88.25 113 LYS A CA 1
ATOM 890 C C . LYS A 1 113 ? 20.098 21.626 -17.126 1.00 88.25 113 LYS A C 1
ATOM 892 O O . LYS A 1 113 ? 20.342 21.381 -15.946 1.00 88.25 113 LYS A O 1
ATOM 897 N N . ARG A 1 114 ? 19.679 22.830 -17.532 1.00 89.25 114 ARG A N 1
ATOM 898 C CA . ARG A 1 114 ? 19.388 23.935 -16.603 1.00 89.25 114 ARG A CA 1
ATOM 899 C C . ARG A 1 114 ? 18.168 23.646 -15.737 1.00 89.25 114 ARG A C 1
ATOM 901 O O . ARG A 1 114 ? 18.193 23.938 -14.546 1.00 89.25 114 ARG A O 1
ATOM 908 N N . GLU A 1 115 ? 17.131 23.051 -16.310 1.00 87.25 115 GLU A N 1
ATOM 909 C CA . GLU A 1 115 ? 15.915 22.688 -15.590 1.00 87.25 115 GLU A CA 1
ATOM 910 C C . GLU A 1 115 ? 16.160 21.573 -14.573 1.00 87.25 115 GLU A C 1
ATOM 912 O O . GLU A 1 115 ? 15.746 21.709 -13.426 1.00 87.25 115 GLU A O 1
ATOM 917 N N . VAL A 1 116 ? 16.927 20.543 -14.936 1.00 89.12 116 VAL A N 1
ATOM 918 C CA . VAL A 1 116 ? 17.396 19.512 -13.999 1.00 89.12 116 VAL A CA 1
ATOM 919 C C . VAL A 1 116 ? 18.233 20.133 -12.882 1.00 89.12 116 VAL A C 1
ATOM 921 O O . VAL A 1 116 ? 18.026 19.814 -11.717 1.00 89.12 116 VAL A O 1
ATOM 924 N N . GLY A 1 117 ? 19.132 21.070 -13.203 1.00 90.38 117 GLY A N 1
ATOM 925 C CA . GLY A 1 117 ? 19.888 21.809 -12.189 1.00 90.38 117 GLY A CA 1
ATOM 926 C C . GLY A 1 117 ? 18.980 22.575 -11.223 1.00 90.38 117 GLY A C 1
ATOM 927 O O . GLY A 1 117 ? 19.150 22.481 -10.011 1.00 90.38 117 GLY A O 1
ATOM 928 N N . ARG A 1 118 ? 17.969 23.277 -11.746 1.00 92.12 118 ARG A N 1
ATOM 929 C CA . ARG A 1 118 ? 16.974 23.999 -10.940 1.00 92.12 118 ARG A CA 1
ATOM 930 C C . ARG A 1 118 ? 16.145 23.053 -10.069 1.00 92.12 118 ARG A C 1
ATOM 932 O O . ARG A 1 118 ? 15.903 23.368 -8.911 1.00 92.12 118 ARG A O 1
ATOM 939 N N . LEU A 1 119 ? 15.720 21.911 -10.610 1.00 90.12 119 LEU A N 1
ATOM 940 C CA . LEU A 1 119 ? 14.963 20.901 -9.869 1.00 90.12 119 LEU A CA 1
ATOM 941 C C . LEU A 1 119 ? 15.803 20.277 -8.758 1.00 90.12 119 LEU A C 1
ATOM 943 O O . LEU A 1 119 ? 15.298 20.135 -7.656 1.00 90.12 119 LEU A O 1
ATOM 947 N N . ASN A 1 120 ? 17.080 19.987 -9.003 1.00 90.06 120 ASN A N 1
ATOM 948 C CA . ASN A 1 120 ? 17.980 19.491 -7.962 1.00 90.06 120 ASN A CA 1
ATOM 949 C C . ASN A 1 120 ? 18.196 20.530 -6.856 1.00 90.06 120 ASN A C 1
ATOM 951 O O . ASN A 1 120 ? 18.162 20.176 -5.687 1.00 90.06 120 ASN A O 1
ATOM 955 N N . ILE A 1 121 ? 18.350 21.815 -7.196 1.00 91.12 121 ILE A N 1
ATOM 956 C CA . ILE A 1 121 ? 18.411 22.892 -6.192 1.00 91.12 121 ILE A CA 1
ATOM 957 C C . ILE A 1 121 ? 17.112 22.942 -5.381 1.00 91.12 121 ILE A C 1
ATOM 959 O O . ILE A 1 121 ? 17.151 23.087 -4.164 1.00 91.12 121 ILE A O 1
ATOM 963 N N . TYR A 1 122 ? 15.962 22.801 -6.043 1.00 89.12 122 TYR A N 1
ATOM 964 C CA . TYR A 1 122 ? 14.671 22.802 -5.366 1.00 89.12 122 TYR A CA 1
ATOM 965 C C . TYR A 1 122 ? 14.498 21.583 -4.452 1.00 89.12 122 TYR A C 1
ATOM 967 O O . TYR A 1 122 ? 14.088 21.747 -3.308 1.00 89.12 122 TYR A O 1
ATOM 975 N N . ILE A 1 123 ? 14.877 20.389 -4.912 1.00 89.69 123 ILE A N 1
ATOM 976 C CA . ILE A 1 123 ? 14.886 19.164 -4.106 1.00 89.69 123 ILE A CA 1
ATOM 977 C C . ILE A 1 123 ? 15.796 19.346 -2.896 1.00 89.69 123 ILE A C 1
ATOM 979 O O . ILE A 1 123 ? 15.319 19.173 -1.784 1.00 89.69 123 ILE A O 1
ATOM 983 N N . ASN A 1 124 ? 17.033 19.809 -3.083 1.00 89.94 124 ASN A N 1
ATOM 984 C CA . ASN A 1 124 ? 17.949 20.070 -1.974 1.00 89.94 124 ASN A CA 1
ATOM 985 C C . ASN A 1 124 ? 17.361 21.092 -0.989 1.00 89.94 124 ASN A C 1
ATOM 987 O O . ASN A 1 124 ? 17.449 20.900 0.214 1.00 89.94 124 ASN A O 1
ATOM 991 N N . SER A 1 125 ? 16.694 22.145 -1.476 1.00 89.44 125 SER A N 1
ATOM 992 C CA . SER A 1 125 ? 16.037 23.123 -0.599 1.00 89.44 125 SER A CA 1
ATOM 993 C C . SER A 1 125 ? 14.846 22.536 0.165 1.00 89.44 125 SER A C 1
ATOM 995 O O . SER A 1 125 ? 14.609 22.903 1.312 1.00 89.44 125 SER A O 1
ATOM 997 N N . LEU A 1 126 ? 14.101 21.607 -0.444 1.00 87.12 126 LEU A N 1
ATOM 998 C CA . LEU A 1 126 ? 13.009 20.890 0.211 1.00 87.12 126 LEU A CA 1
ATOM 999 C C . LEU A 1 126 ? 13.537 19.873 1.224 1.00 87.12 126 LEU A C 1
ATOM 1001 O O . LEU A 1 126 ? 12.935 19.706 2.280 1.00 87.12 126 LEU A O 1
ATOM 1005 N N . GLU A 1 127 ? 14.649 19.208 0.919 1.00 88.56 127 GLU A N 1
ATOM 1006 C CA . GLU A 1 127 ? 15.348 18.302 1.827 1.00 88.56 127 GLU A CA 1
ATOM 1007 C C . GLU A 1 127 ? 15.922 19.071 3.019 1.00 88.56 127 GLU A C 1
ATOM 1009 O O . GLU A 1 127 ? 15.673 18.681 4.154 1.00 88.56 127 GLU A O 1
ATOM 1014 N N . GLU A 1 128 ? 16.560 20.223 2.799 1.00 86.56 128 GLU A N 1
ATOM 1015 C CA . GLU A 1 128 ? 17.013 21.127 3.863 1.00 86.56 128 GLU A CA 1
ATOM 1016 C C . GLU A 1 128 ? 15.840 21.648 4.705 1.00 86.56 128 GLU A C 1
ATOM 1018 O O . GLU A 1 128 ? 15.928 21.681 5.931 1.00 86.56 128 GLU A O 1
ATOM 1023 N N . GLN A 1 129 ? 14.710 22.010 4.087 1.00 81.69 129 GLN A N 1
ATOM 1024 C CA . GLN A 1 129 ? 13.496 22.381 4.821 1.00 81.69 129 GLN A CA 1
ATOM 1025 C C . GLN A 1 129 ? 12.945 21.204 5.629 1.00 81.69 129 GLN A C 1
ATOM 1027 O O . GLN A 1 129 ? 12.553 21.389 6.776 1.00 81.69 129 GLN A O 1
ATOM 1032 N N . LEU A 1 130 ? 12.930 19.990 5.076 1.00 81.06 130 LEU A N 1
ATOM 1033 C CA . LEU A 1 130 ? 12.517 18.778 5.784 1.00 81.06 130 LEU A CA 1
ATOM 1034 C C . LEU A 1 130 ? 13.449 18.464 6.952 1.00 81.06 130 LEU A C 1
ATOM 1036 O O . LEU A 1 130 ? 12.964 18.121 8.027 1.00 81.06 130 LEU A O 1
ATOM 1040 N N . GLU A 1 131 ? 14.758 18.615 6.779 1.00 80.88 131 GLU A N 1
ATOM 1041 C CA . GLU A 1 131 ? 15.736 18.478 7.854 1.00 80.88 131 GLU A CA 1
ATOM 1042 C C . GLU A 1 131 ? 15.537 19.555 8.918 1.00 80.88 131 GLU A C 1
ATOM 1044 O O . GLU A 1 131 ? 15.538 19.234 10.103 1.00 80.88 131 GLU A O 1
ATOM 1049 N N . GLN A 1 132 ? 15.263 20.803 8.534 1.00 79.62 132 GLN A N 1
ATOM 1050 C CA . GLN A 1 132 ? 14.910 21.875 9.465 1.00 79.62 132 GLN A CA 1
ATOM 1051 C C . GLN A 1 132 ? 13.594 21.586 10.194 1.00 79.62 132 GLN A C 1
ATOM 1053 O O . GLN A 1 132 ? 13.530 21.777 11.402 1.00 79.62 132 GLN A O 1
ATOM 1058 N N . TYR A 1 133 ? 12.566 21.055 9.528 1.00 71.94 133 TYR A N 1
ATOM 1059 C CA . TYR A 1 133 ? 11.317 20.623 10.165 1.00 71.94 133 TYR A CA 1
ATOM 1060 C C . TYR A 1 133 ? 11.519 19.412 11.074 1.00 71.94 133 TYR A C 1
ATOM 1062 O O . TYR A 1 133 ? 10.868 19.311 12.110 1.00 71.94 133 TYR A O 1
ATOM 1070 N N . GLN A 1 134 ? 12.424 18.497 10.734 1.00 72.31 134 GLN A N 1
ATOM 1071 C CA . GLN A 1 134 ? 12.782 17.366 11.585 1.00 72.31 134 GLN A CA 1
ATOM 1072 C C . GLN A 1 134 ? 13.629 17.805 12.777 1.00 72.31 134 GLN A C 1
ATOM 1074 O O . GLN A 1 134 ? 13.449 17.273 13.867 1.00 72.31 134 GLN A O 1
ATOM 1079 N N . GLN A 1 135 ? 14.518 18.782 12.612 1.00 70.12 135 GLN A N 1
ATOM 1080 C CA . GLN A 1 135 ? 15.313 19.363 13.689 1.00 70.12 135 GLN A CA 1
ATOM 1081 C C . GLN A 1 135 ? 14.452 20.239 14.598 1.00 70.12 135 GLN A C 1
ATOM 1083 O O . GLN A 1 135 ? 14.522 20.068 15.806 1.00 70.12 135 GLN A O 1
ATOM 1088 N N . GLN A 1 136 ? 13.560 21.072 14.057 1.00 65.06 136 GLN A N 1
ATOM 1089 C CA . GLN A 1 136 ? 12.539 21.798 14.819 1.00 65.06 136 GLN A CA 1
ATOM 1090 C C . GLN A 1 136 ? 11.531 20.839 15.454 1.00 65.06 136 GLN A C 1
ATOM 1092 O O . GLN A 1 136 ? 11.102 21.064 16.574 1.00 65.06 136 GLN A O 1
ATOM 1097 N N . GLY A 1 137 ? 11.177 19.740 14.787 1.00 58.94 137 GLY A N 1
ATOM 1098 C CA . GLY A 1 137 ? 10.343 18.672 15.332 1.00 58.94 137 GLY A CA 1
ATOM 1099 C C . GLY A 1 137 ? 11.039 17.914 16.459 1.00 58.94 137 GLY A C 1
ATOM 1100 O O . GLY A 1 137 ? 10.395 17.586 17.446 1.00 58.94 137 GLY A O 1
ATOM 1101 N N . ARG A 1 138 ? 12.357 17.695 16.367 1.00 58.91 138 ARG A N 1
ATOM 1102 C CA . ARG A 1 138 ? 13.202 17.097 17.415 1.00 58.91 138 ARG A CA 1
ATOM 1103 C C . ARG A 1 138 ? 13.487 18.061 18.562 1.00 58.91 138 ARG A C 1
ATOM 1105 O O . ARG A 1 138 ? 13.506 17.616 19.699 1.00 58.91 138 ARG A O 1
ATOM 1112 N N . GLN A 1 139 ? 13.659 19.352 18.293 1.00 57.66 139 GLN A N 1
ATOM 1113 C CA . GLN A 1 139 ? 13.786 20.402 19.305 1.00 57.66 139 GLN A CA 1
ATOM 1114 C C . GLN A 1 139 ? 12.454 20.612 20.020 1.00 57.66 139 GLN A C 1
ATOM 1116 O O . GLN A 1 139 ? 12.439 20.568 21.239 1.00 57.66 139 GLN A O 1
ATOM 1121 N N . ARG A 1 140 ? 11.327 20.662 19.296 1.00 53.94 140 ARG A N 1
ATOM 1122 C CA . ARG A 1 140 ? 9.980 20.630 19.882 1.00 53.94 140 ARG A CA 1
ATOM 1123 C C . ARG A 1 140 ? 9.709 19.333 20.623 1.00 53.94 140 ARG A C 1
ATOM 1125 O O . ARG A 1 140 ? 9.090 19.395 21.665 1.00 53.94 140 ARG A O 1
ATOM 1132 N N . LEU A 1 141 ? 10.169 18.171 20.151 1.00 50.19 141 LEU A N 1
ATOM 1133 C CA . LEU A 1 141 ? 10.076 16.902 20.891 1.00 50.19 141 LEU A CA 1
ATOM 1134 C C . LEU A 1 141 ? 10.960 16.913 22.142 1.00 50.19 141 LEU A C 1
ATOM 1136 O O . LEU A 1 141 ? 10.555 16.369 23.160 1.00 50.19 141 LEU A O 1
ATOM 1140 N N . SER A 1 142 ? 12.134 17.540 22.099 1.00 50.66 142 SER A N 1
ATOM 1141 C CA . SER A 1 142 ? 13.025 17.694 23.252 1.00 50.66 142 SER A CA 1
ATOM 1142 C C . SER A 1 142 ? 12.463 18.699 24.266 1.00 50.66 142 SER A C 1
ATOM 1144 O O . SER A 1 142 ? 12.530 18.448 25.465 1.00 50.66 142 SER A O 1
ATOM 1146 N N . GLU A 1 143 ? 11.833 19.779 23.801 1.00 51.41 143 GLU A N 1
ATOM 1147 C CA . GLU A 1 143 ? 11.075 20.734 24.615 1.00 51.41 143 GLU A CA 1
ATOM 1148 C C . GLU A 1 143 ? 9.769 20.117 25.133 1.00 51.41 143 GLU A C 1
ATOM 1150 O O . GLU A 1 143 ? 9.457 20.303 26.295 1.00 51.41 143 GLU A O 1
ATOM 1155 N N . LEU A 1 144 ? 9.052 19.289 24.364 1.00 47.72 144 LEU A N 1
ATOM 1156 C CA . LEU A 1 144 ? 7.865 18.523 24.793 1.00 47.72 144 LEU A CA 1
ATOM 1157 C C . LEU A 1 144 ? 8.216 17.417 25.796 1.00 47.72 144 LEU A C 1
ATOM 1159 O O . LEU A 1 144 ? 7.409 17.078 26.658 1.00 47.72 144 LEU A O 1
ATOM 1163 N N . VAL A 1 145 ? 9.420 16.846 25.711 1.00 49.09 145 VAL A N 1
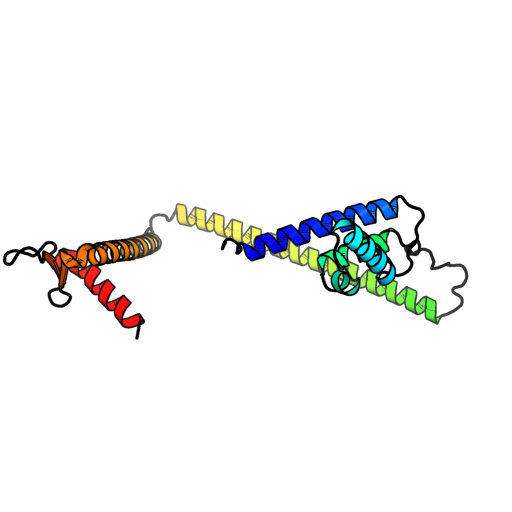ATOM 1164 C CA . VAL A 1 145 ? 9.949 15.898 26.703 1.00 49.09 145 VAL A CA 1
ATOM 1165 C C . VAL A 1 145 ? 10.457 16.626 27.954 1.00 49.09 145 VAL A C 1
ATOM 1167 O O . VAL A 1 145 ? 10.403 16.039 29.032 1.00 49.09 145 VAL A O 1
ATOM 1170 N N . ALA A 1 146 ? 10.857 17.897 27.860 1.00 48.47 146 ALA A N 1
ATOM 1171 C CA . ALA A 1 146 ? 11.090 18.760 29.022 1.00 48.47 146 ALA A CA 1
ATOM 1172 C C . ALA A 1 146 ? 9.768 19.295 29.625 1.00 48.47 146 ALA A C 1
ATOM 1174 O O . ALA A 1 146 ? 9.632 19.380 30.841 1.00 48.47 146 ALA A O 1
ATOM 1175 N N . HIS A 1 147 ? 8.751 19.531 28.790 1.00 44.19 147 HIS A N 1
ATOM 1176 C CA . HIS A 1 147 ? 7.378 19.916 29.137 1.00 44.19 147 HIS A CA 1
ATOM 1177 C C . HIS A 1 147 ? 6.445 18.710 29.343 1.00 44.19 147 HIS A C 1
ATOM 1179 O O . HIS A 1 147 ? 5.223 18.857 29.369 1.00 44.19 147 HIS A O 1
ATOM 1185 N N . LYS A 1 148 ? 6.996 17.516 29.616 1.00 45.16 148 LYS A N 1
ATOM 1186 C CA . LYS A 1 148 ? 6.278 16.288 30.034 1.00 45.16 148 LYS A CA 1
ATOM 1187 C C . LYS A 1 148 ? 5.531 16.421 31.377 1.00 45.16 148 LYS A C 1
ATOM 1189 O O . LYS A 1 148 ? 5.206 15.418 32.008 1.00 45.16 148 LYS A O 1
ATOM 1194 N N . ALA A 1 149 ? 5.242 17.648 31.791 1.00 47.59 149 ALA A N 1
ATOM 1195 C CA . ALA A 1 149 ? 4.190 18.009 32.720 1.00 47.59 149 ALA A CA 1
ATOM 1196 C C . ALA A 1 149 ? 2.791 18.048 32.052 1.00 47.59 149 ALA A C 1
ATOM 1198 O O . ALA A 1 149 ? 1.799 17.919 32.760 1.00 47.59 149 ALA A O 1
ATOM 1199 N N . GLU A 1 150 ? 2.657 18.106 30.718 1.00 49.00 150 GLU A N 1
ATOM 1200 C CA . GLU A 1 150 ? 1.340 18.211 30.041 1.00 49.00 150 GLU A CA 1
ATOM 1201 C C . GLU A 1 150 ? 0.813 16.868 29.489 1.00 49.00 150 GLU A C 1
ATOM 1203 O O . GLU A 1 150 ? 0.400 16.709 28.342 1.00 49.00 150 GLU A O 1
ATOM 1208 N N . SER A 1 151 ? 0.824 15.851 30.352 1.00 53.75 151 SER A N 1
ATOM 1209 C CA . SER A 1 151 ? 0.507 14.439 30.068 1.00 53.75 151 SER A CA 1
ATOM 1210 C C . SER A 1 151 ? -0.987 14.081 29.870 1.00 53.75 151 SER A C 1
ATOM 1212 O O . SER A 1 151 ? -1.395 12.965 30.191 1.00 53.75 151 SER A O 1
ATOM 1214 N N . GLY A 1 152 ? -1.823 14.990 29.361 1.00 53.53 152 GLY A N 1
ATOM 1215 C CA . GLY A 1 152 ? -3.283 14.793 29.284 1.00 53.53 152 GLY A CA 1
ATOM 1216 C C . GLY A 1 152 ? -3.779 14.120 27.998 1.00 53.53 152 GLY A C 1
ATOM 1217 O O . GLY A 1 152 ? -4.323 13.017 28.028 1.00 53.53 152 GLY A O 1
ATOM 1218 N N . ALA A 1 153 ? -3.576 14.766 26.847 1.00 54.66 153 ALA A N 1
ATOM 1219 C CA . ALA A 1 153 ? -4.299 14.437 25.611 1.00 54.66 153 ALA A CA 1
ATOM 1220 C C . ALA A 1 153 ? -3.934 13.072 24.991 1.00 54.66 153 ALA A C 1
ATOM 1222 O O . ALA A 1 153 ? -4.812 12.338 24.545 1.00 54.66 153 ALA A O 1
ATOM 1223 N N . HIS A 1 154 ? -2.655 12.680 25.002 1.00 53.84 154 HIS A N 1
ATOM 1224 C CA . HIS A 1 154 ? -2.244 11.370 24.472 1.00 53.84 154 HIS A CA 1
ATOM 1225 C C . HIS A 1 154 ? -2.666 10.201 25.364 1.00 53.84 154 HIS A C 1
ATOM 1227 O O . HIS A 1 154 ? -2.979 9.129 24.858 1.00 53.84 154 HIS A O 1
ATOM 1233 N N . ARG A 1 155 ? -2.752 10.409 26.685 1.00 56.91 155 ARG A N 1
ATOM 1234 C CA . ARG A 1 155 ? -3.278 9.377 27.586 1.00 56.91 155 ARG A CA 1
ATOM 1235 C C . ARG A 1 155 ? -4.767 9.151 27.341 1.00 56.91 155 ARG A C 1
ATOM 1237 O O . ARG A 1 155 ? -5.185 8.001 27.307 1.00 56.91 155 ARG A O 1
ATOM 1244 N N . ILE A 1 156 ? -5.539 10.220 27.131 1.00 61.66 156 ILE A N 1
ATOM 1245 C CA . ILE A 1 156 ? -6.981 10.137 26.855 1.00 61.66 156 ILE A CA 1
ATOM 1246 C C . ILE A 1 156 ? -7.237 9.332 25.571 1.00 61.66 156 ILE A C 1
ATOM 1248 O O . ILE A 1 156 ? -7.959 8.341 25.625 1.00 61.66 156 ILE A O 1
ATOM 1252 N N . SER A 1 157 ? -6.542 9.652 24.472 1.00 69.81 157 SER A N 1
ATOM 1253 C CA . SER A 1 157 ? -6.659 8.907 23.205 1.00 69.81 157 SER A CA 1
ATOM 1254 C C . SER A 1 157 ? -6.296 7.418 23.336 1.00 69.81 157 SER A C 1
ATOM 1256 O O . SER A 1 157 ? -6.927 6.565 22.709 1.00 69.81 157 SER A O 1
ATOM 1258 N N . ASP A 1 158 ? -5.289 7.077 24.145 1.00 75.69 158 ASP A N 1
ATOM 1259 C CA . ASP A 1 158 ? -4.906 5.679 24.379 1.00 75.69 158 ASP A CA 1
ATOM 1260 C C . ASP A 1 158 ? -5.940 4.928 25.232 1.00 75.69 158 ASP A C 1
ATOM 1262 O O . ASP A 1 158 ? -6.197 3.741 25.000 1.00 75.69 158 ASP A O 1
ATOM 1266 N N . TYR A 1 159 ? -6.534 5.594 26.228 1.00 81.19 159 TYR A N 1
ATOM 1267 C CA . TYR A 1 159 ? -7.595 5.015 27.054 1.00 81.19 159 TYR A CA 1
ATOM 1268 C C . TYR A 1 159 ? -8.883 4.806 26.260 1.00 81.19 159 TYR A C 1
ATOM 1270 O O . TYR A 1 159 ? -9.493 3.747 26.398 1.00 81.19 159 TYR A O 1
ATOM 1278 N N . GLU A 1 160 ? -9.250 5.736 25.380 1.00 84.94 160 GLU A N 1
ATOM 1279 C CA . GLU A 1 160 ? -10.399 5.599 24.477 1.00 84.94 160 GLU A CA 1
ATOM 1280 C C . GLU A 1 160 ? -10.253 4.374 23.569 1.00 84.94 160 GLU A C 1
ATOM 1282 O O . GLU A 1 160 ? -11.149 3.529 23.497 1.00 84.94 160 GLU A O 1
ATOM 1287 N N . PHE A 1 161 ? -9.090 4.203 22.934 1.00 83.50 161 PHE A N 1
ATOM 1288 C CA . PHE A 1 161 ? -8.850 3.043 22.077 1.00 83.50 161 PHE A CA 1
ATOM 1289 C C . PHE A 1 161 ? -8.917 1.720 22.859 1.00 83.50 161 PHE A C 1
ATOM 1291 O O . PHE A 1 161 ? -9.542 0.755 22.406 1.00 83.50 161 PHE A O 1
ATOM 1298 N N . LYS A 1 162 ? -8.301 1.661 24.049 1.00 88.94 162 LYS A N 1
ATOM 1299 C CA . LYS A 1 162 ? -8.352 0.472 24.920 1.00 88.94 162 LYS A CA 1
ATOM 1300 C C . LYS A 1 162 ? -9.773 0.173 25.392 1.00 88.94 162 LYS A C 1
ATOM 1302 O O . LYS A 1 162 ? -10.171 -0.992 25.392 1.00 88.94 162 LYS A O 1
ATOM 1307 N N . PHE A 1 163 ? -10.543 1.198 25.747 1.00 90.50 163 PHE A N 1
ATOM 1308 C CA . PHE A 1 163 ? -11.945 1.072 26.131 1.00 90.50 163 PHE A CA 1
ATOM 1309 C C . PHE A 1 163 ? -12.784 0.460 25.002 1.00 90.50 163 PHE A C 1
ATOM 1311 O O . PHE A 1 163 ? -13.431 -0.568 25.212 1.00 90.50 163 PHE A O 1
ATOM 1318 N N . VAL A 1 164 ? -12.688 0.998 23.779 1.00 89.38 164 VAL A N 1
ATOM 1319 C CA . VAL A 1 164 ? -13.417 0.474 22.608 1.00 89.38 164 VAL A CA 1
ATOM 1320 C C . VAL A 1 164 ? -13.050 -0.986 22.334 1.00 89.38 164 VAL A C 1
ATOM 1322 O O . VAL A 1 164 ? -13.929 -1.821 22.120 1.00 89.38 164 VAL A O 1
ATOM 1325 N N . ARG A 1 165 ? -11.757 -1.336 22.380 1.00 91.06 165 ARG A N 1
ATOM 1326 C CA . ARG A 1 165 ? -11.304 -2.725 22.182 1.00 91.06 165 ARG A CA 1
ATOM 1327 C C . ARG A 1 165 ? -11.821 -3.677 23.254 1.00 91.06 165 ARG A C 1
ATOM 1329 O O . ARG A 1 165 ? -12.178 -4.811 22.935 1.00 91.06 165 ARG A O 1
ATOM 1336 N N . THR A 1 166 ? -11.896 -3.213 24.495 1.00 92.75 166 THR A N 1
ATOM 1337 C CA . THR A 1 166 ? -12.411 -4.002 25.619 1.00 92.75 166 THR A CA 1
ATOM 1338 C C . THR A 1 166 ? -13.911 -4.248 25.459 1.00 92.75 166 THR A C 1
ATOM 1340 O O . THR A 1 166 ? -14.359 -5.386 25.584 1.00 92.75 166 THR A O 1
ATOM 1343 N N . CYS A 1 167 ? -14.676 -3.226 25.067 1.00 93.44 167 CYS A N 1
ATOM 1344 C CA . CYS A 1 167 ? -16.101 -3.362 24.774 1.00 93.44 167 CYS A CA 1
ATOM 1345 C C . CYS A 1 167 ? -16.367 -4.300 23.583 1.00 93.44 167 CYS A C 1
ATOM 1347 O O . CYS A 1 167 ? -17.261 -5.143 23.646 1.00 93.44 167 CYS A O 1
ATOM 1349 N N . GLN A 1 168 ? -15.554 -4.239 22.522 1.00 92.00 168 GLN A N 1
ATOM 1350 C CA . GLN A 1 168 ? -15.633 -5.186 21.400 1.00 92.00 168 GLN A CA 1
ATOM 1351 C C . GLN A 1 168 ? -15.393 -6.637 21.843 1.00 92.00 168 GLN A C 1
ATOM 1353 O O . GLN A 1 168 ? -16.148 -7.529 21.450 1.00 92.00 168 GLN A O 1
ATOM 1358 N N . ALA A 1 169 ? -14.370 -6.875 22.669 1.00 93.44 169 ALA A N 1
ATOM 1359 C CA . ALA A 1 169 ? -14.068 -8.204 23.196 1.00 93.44 169 ALA A CA 1
ATOM 1360 C C . ALA A 1 169 ? -15.201 -8.730 24.090 1.00 93.44 169 ALA A C 1
ATOM 1362 O O . ALA A 1 169 ? -15.635 -9.871 23.928 1.00 93.44 169 ALA A O 1
ATOM 1363 N N . LEU A 1 170 ? -15.736 -7.882 24.976 1.00 93.31 170 LEU A N 1
ATOM 1364 C CA . LEU A 1 170 ? -16.861 -8.234 25.840 1.00 93.31 170 LEU A CA 1
ATOM 1365 C C . LEU A 1 170 ? -18.127 -8.535 25.028 1.00 93.31 170 LEU A C 1
ATOM 1367 O O . LEU A 1 170 ? -18.786 -9.543 25.274 1.00 93.31 170 LEU A O 1
ATOM 1371 N N . ARG A 1 171 ? -18.436 -7.733 24.001 1.00 92.12 171 ARG A N 1
ATOM 1372 C CA . ARG A 1 171 ? -19.553 -8.004 23.083 1.00 92.12 171 ARG A CA 1
ATOM 1373 C C . ARG A 1 171 ? -19.403 -9.360 22.406 1.00 92.12 171 ARG A C 1
ATOM 1375 O O . ARG A 1 171 ? -20.382 -10.100 22.331 1.00 92.12 171 ARG A O 1
ATOM 1382 N N . ALA A 1 172 ? -18.207 -9.688 21.916 1.00 92.06 172 ALA A N 1
ATOM 1383 C CA . ALA A 1 172 ? -17.944 -10.978 21.285 1.00 92.06 172 ALA A CA 1
ATOM 1384 C C . ALA A 1 172 ? -18.159 -12.139 22.270 1.00 92.06 172 ALA A C 1
ATOM 1386 O O . ALA A 1 172 ? -18.830 -13.111 21.927 1.00 92.06 172 ALA A O 1
ATOM 1387 N N . LEU A 1 173 ? -17.666 -12.001 23.505 1.00 92.56 173 LEU A N 1
ATOM 1388 C CA . LEU A 1 173 ? -17.836 -12.997 24.563 1.00 92.56 173 LEU A CA 1
ATOM 1389 C C . LEU A 1 173 ? -19.314 -13.222 24.903 1.00 92.56 173 LEU A C 1
ATOM 1391 O O . LEU A 1 173 ? -19.789 -14.356 24.880 1.00 92.56 173 LEU A O 1
ATOM 1395 N N . VAL A 1 174 ? -20.056 -12.146 25.166 1.00 91.12 174 VAL A N 1
ATOM 1396 C CA . VAL A 1 174 ? -21.476 -12.235 25.530 1.00 91.12 174 VAL A CA 1
ATOM 1397 C C . VAL A 1 174 ? -22.316 -12.759 24.366 1.00 91.12 174 VAL A C 1
ATOM 1399 O O . VAL A 1 174 ? -23.223 -13.558 24.578 1.00 91.12 174 VAL A O 1
ATOM 1402 N N . SER A 1 175 ? -21.977 -12.393 23.126 1.00 89.38 175 SER A N 1
ATOM 1403 C CA . SER A 1 175 ? -22.647 -12.931 21.933 1.00 89.38 175 SER A CA 1
ATOM 1404 C C . SER A 1 175 ? -22.412 -14.434 21.777 1.00 89.38 175 SER A C 1
ATOM 1406 O O . SER A 1 175 ? -23.329 -15.157 21.397 1.00 89.38 175 SER A O 1
ATOM 1408 N N . HIS A 1 176 ? -21.205 -14.915 22.087 1.00 93.25 176 HIS A N 1
ATOM 1409 C CA . HIS A 1 176 ? -20.883 -16.341 22.048 1.00 93.25 176 HIS A CA 1
ATOM 1410 C C . HIS A 1 176 ? -21.565 -17.125 23.182 1.00 93.25 176 HIS A C 1
ATOM 1412 O O . HIS A 1 176 ? -21.939 -18.279 23.001 1.00 93.25 176 HIS A O 1
ATOM 1418 N N . MET A 1 177 ? -21.764 -16.488 24.338 1.00 91.56 177 MET A N 1
ATOM 1419 C CA . MET A 1 177 ? -22.394 -17.074 25.524 1.00 91.56 177 MET A CA 1
ATOM 1420 C C . MET A 1 177 ? -23.877 -16.697 25.681 1.00 91.56 177 MET A C 1
ATOM 1422 O O . MET A 1 177 ? -24.416 -16.780 26.782 1.00 91.56 177 MET A O 1
ATOM 1426 N N . ASN A 1 178 ? -24.563 -16.321 24.601 1.00 87.25 178 ASN A N 1
ATOM 1427 C CA . ASN A 1 178 ? -25.948 -15.819 24.605 1.00 87.25 178 ASN A CA 1
ATOM 1428 C C . ASN A 1 178 ? -27.014 -16.798 25.152 1.00 87.25 178 ASN A C 1
ATOM 1430 O O . ASN A 1 178 ? -28.152 -16.406 25.424 1.00 87.25 178 ASN A O 1
ATOM 1434 N N . LEU A 1 179 ? -26.663 -18.077 25.302 1.00 88.06 179 LEU A N 1
ATOM 1435 C CA . LEU A 1 179 ? -27.499 -19.087 25.953 1.00 88.06 179 LEU A CA 1
ATOM 1436 C C . LEU A 1 179 ? -27.526 -18.924 27.479 1.00 88.06 179 LEU A C 1
ATOM 1438 O O . LEU A 1 179 ? -28.529 -19.242 28.112 1.00 88.06 179 LEU A O 1
ATOM 1442 N N . VAL A 1 180 ? -26.429 -18.435 28.060 1.00 90.81 180 VAL A N 1
ATOM 1443 C CA . VAL A 1 180 ? -26.235 -18.307 29.512 1.00 90.81 180 VAL A CA 1
ATOM 1444 C C . VAL A 1 180 ? -26.244 -16.845 29.943 1.00 90.81 180 VAL A C 1
ATOM 1446 O O . VAL A 1 180 ? -26.657 -16.545 31.053 1.00 90.81 180 VAL A O 1
ATOM 1449 N N . LEU A 1 181 ? -25.830 -15.927 29.074 1.00 92.19 181 LEU A N 1
ATOM 1450 C CA . LEU A 1 181 ? -25.731 -14.504 29.367 1.00 92.19 181 LEU A CA 1
ATOM 1451 C C . LEU A 1 181 ? -26.780 -13.709 28.594 1.00 92.19 181 LEU A C 1
ATOM 1453 O O . LEU A 1 181 ? -26.992 -13.923 27.401 1.00 92.19 181 LEU A O 1
ATOM 1457 N N . GLU A 1 182 ? -27.396 -12.750 29.272 1.00 91.12 182 GLU A N 1
ATOM 1458 C CA . GLU A 1 182 ? -28.318 -11.781 28.687 1.00 91.12 182 GLU A CA 1
ATOM 1459 C C . GLU A 1 182 ? -27.893 -10.363 29.047 1.00 91.12 182 GLU A C 1
ATOM 1461 O O . GLU A 1 182 ? -27.565 -10.074 30.195 1.00 91.12 182 GLU A O 1
ATOM 1466 N N . VAL A 1 183 ? -27.900 -9.473 28.057 1.00 91.75 183 VAL A N 1
ATOM 1467 C CA . VAL A 1 183 ? -27.650 -8.045 28.268 1.00 91.75 183 VAL A CA 1
ATOM 1468 C C . VAL A 1 183 ? -28.996 -7.346 28.359 1.00 91.75 183 VAL A C 1
ATOM 1470 O O . VAL A 1 183 ? -29.705 -7.236 27.360 1.00 91.75 183 VAL A O 1
ATOM 1473 N N . ASP A 1 184 ? -29.339 -6.867 29.550 1.00 90.69 184 ASP A N 1
ATOM 1474 C CA . ASP A 1 184 ? -30.499 -6.007 29.749 1.00 90.69 184 ASP A CA 1
ATOM 1475 C C . ASP A 1 184 ? -30.096 -4.563 29.450 1.00 90.69 184 ASP A C 1
ATOM 1477 O O . ASP A 1 184 ? -29.501 -3.868 30.278 1.00 90.69 184 ASP A O 1
ATOM 1481 N N . THR A 1 185 ? -30.426 -4.110 28.243 1.00 89.12 185 THR A N 1
ATOM 1482 C CA . THR A 1 185 ? -30.137 -2.746 27.791 1.00 89.12 185 THR A CA 1
ATOM 1483 C C . THR A 1 185 ? -30.968 -1.684 28.509 1.00 89.12 185 THR A C 1
ATOM 1485 O O . THR A 1 185 ? -30.564 -0.526 28.519 1.00 89.12 185 THR A O 1
ATOM 1488 N N . LYS A 1 186 ? -32.101 -2.044 29.133 1.00 88.62 186 LYS A N 1
ATOM 1489 C CA . LYS A 1 186 ? -32.975 -1.090 29.835 1.00 88.62 186 LYS A CA 1
ATOM 1490 C C . LYS A 1 186 ? -32.489 -0.824 31.250 1.00 88.62 186 LYS A C 1
ATOM 1492 O O . LYS A 1 186 ? -32.403 0.327 31.658 1.00 88.62 186 LYS A O 1
ATOM 1497 N N . ALA A 1 187 ? -32.183 -1.884 31.997 1.00 88.69 187 ALA A N 1
ATOM 1498 C CA . ALA A 1 187 ? -31.651 -1.762 33.355 1.00 88.69 187 ALA A CA 1
ATOM 1499 C C . ALA A 1 187 ? -30.130 -1.542 33.387 1.00 88.69 187 ALA A C 1
ATOM 1501 O O . ALA A 1 187 ? -29.572 -1.369 34.470 1.00 88.69 187 ALA A O 1
ATOM 1502 N N . GLN A 1 188 ? -29.483 -1.575 32.216 1.00 92.12 188 GLN A N 1
ATOM 1503 C CA . GLN A 1 188 ? -28.039 -1.533 32.015 1.00 92.12 188 GLN A CA 1
ATOM 1504 C C . GLN A 1 188 ? -27.288 -2.635 32.784 1.00 92.12 188 GLN A C 1
ATOM 1506 O O . GLN A 1 188 ? -26.344 -2.351 33.503 1.00 92.12 188 GLN A O 1
ATOM 1511 N N . ARG A 1 189 ? -27.691 -3.906 32.672 1.00 93.81 189 ARG A N 1
ATOM 1512 C CA . ARG A 1 189 ? -27.093 -5.012 33.456 1.00 93.81 189 ARG A CA 1
ATOM 1513 C C . ARG A 1 189 ? -26.744 -6.215 32.594 1.00 93.81 189 ARG A C 1
ATOM 1515 O O . ARG A 1 189 ? -27.329 -6.416 31.531 1.00 93.81 189 ARG A O 1
ATOM 1522 N N . ILE A 1 190 ? -25.833 -7.054 33.087 1.00 93.06 190 ILE A N 1
ATOM 1523 C CA . ILE A 1 190 ? -25.576 -8.385 32.520 1.00 93.06 190 ILE A CA 1
ATOM 1524 C C . ILE A 1 190 ? -26.152 -9.433 33.467 1.00 93.06 190 ILE A C 1
ATOM 1526 O O . ILE A 1 190 ? -25.800 -9.488 34.649 1.00 93.06 190 ILE A O 1
ATOM 1530 N N . LEU A 1 191 ? -27.045 -10.257 32.934 1.00 94.25 191 LEU A N 1
ATOM 1531 C CA . LEU A 1 191 ? -27.808 -11.257 33.661 1.00 94.25 191 LEU A CA 1
ATOM 1532 C C . LEU A 1 191 ? -27.368 -12.674 33.282 1.00 94.25 191 LEU A C 1
ATOM 1534 O O . LEU A 1 191 ? -27.031 -12.960 32.135 1.00 94.25 191 LEU A O 1
ATOM 1538 N N . ASP A 1 192 ? -27.438 -13.570 34.257 1.00 93.44 192 ASP A N 1
ATOM 1539 C CA . ASP A 1 192 ? -27.336 -15.013 34.100 1.00 93.44 192 ASP A CA 1
ATOM 1540 C C . ASP A 1 192 ? -28.722 -15.588 33.772 1.00 93.44 192 ASP A C 1
ATOM 1542 O O . ASP A 1 192 ? -29.626 -15.608 34.610 1.00 93.44 192 ASP A O 1
ATOM 1546 N N . ARG A 1 193 ? -28.909 -16.091 32.555 1.00 90.19 193 ARG A N 1
ATOM 1547 C CA . ARG A 1 193 ? -30.152 -16.746 32.127 1.00 90.19 193 ARG A CA 1
ATOM 1548 C C . ARG A 1 193 ? -30.389 -18.087 32.806 1.00 90.19 193 ARG A C 1
ATOM 1550 O O . ARG A 1 193 ? -31.527 -18.553 32.838 1.00 90.19 193 ARG A O 1
ATOM 1557 N N . SER A 1 194 ? -29.356 -18.713 33.368 1.00 88.81 194 SER A N 1
ATOM 1558 C CA . SER A 1 194 ? -29.504 -19.999 34.051 1.00 88.81 194 SER A CA 1
ATOM 1559 C C . SER A 1 194 ? -30.193 -19.872 35.417 1.00 88.81 194 SER A C 1
ATOM 1561 O O . SER A 1 194 ? -30.722 -20.858 35.938 1.00 88.81 194 SER A O 1
ATOM 1563 N N . LYS A 1 195 ? -30.251 -18.661 35.994 1.00 89.44 195 LYS A N 1
ATOM 1564 C CA . LYS A 1 195 ? -30.835 -18.396 37.317 1.00 89.44 195 LYS A CA 1
ATOM 1565 C C . LYS A 1 195 ? -32.115 -17.570 37.214 1.00 89.44 195 LYS A C 1
ATOM 1567 O O . LYS A 1 195 ? -32.183 -16.577 36.503 1.00 89.44 195 LYS A O 1
ATOM 1572 N N . ARG A 1 196 ? -33.135 -17.940 38.002 1.00 82.62 196 ARG A N 1
ATOM 1573 C CA . ARG A 1 196 ? -34.423 -17.213 38.064 1.00 82.62 196 ARG A CA 1
ATOM 1574 C C . ARG A 1 196 ? -34.457 -16.049 39.061 1.00 82.62 196 ARG A C 1
ATOM 1576 O O . ARG A 1 196 ? -35.313 -15.182 38.943 1.00 82.62 196 ARG A O 1
ATOM 1583 N N . ARG A 1 197 ? -33.599 -16.053 40.085 1.00 87.19 197 ARG A N 1
ATOM 1584 C CA . ARG A 1 197 ? -33.510 -15.012 41.128 1.00 87.19 197 ARG A CA 1
ATOM 1585 C C . ARG A 1 197 ? -32.044 -14.709 41.406 1.00 87.19 197 ARG A C 1
ATOM 1587 O O . ARG A 1 197 ? -31.220 -15.610 41.270 1.00 87.19 197 ARG A O 1
ATOM 1594 N N . ASN A 1 198 ? -31.745 -13.473 41.815 1.00 86.75 198 ASN A N 1
ATOM 1595 C CA . ASN A 1 198 ? -30.378 -12.988 42.057 1.00 86.75 198 ASN A CA 1
ATOM 1596 C C . ASN A 1 198 ? -29.439 -13.326 40.890 1.00 86.75 198 ASN A C 1
ATOM 1598 O O . ASN A 1 198 ? -28.356 -13.876 41.073 1.00 86.75 198 ASN A O 1
ATOM 1602 N N . ASN A 1 199 ? -29.913 -13.061 39.676 1.00 93.00 199 ASN A N 1
ATOM 1603 C CA . ASN A 1 199 ? -29.249 -13.437 38.438 1.00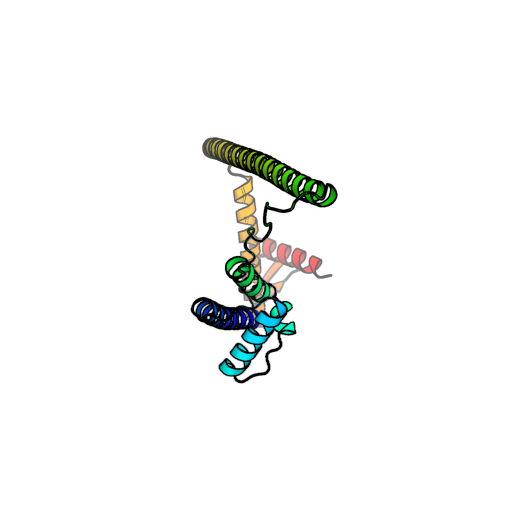 93.00 199 ASN A CA 1
ATOM 1604 C C . ASN A 1 199 ? -28.420 -12.299 37.831 1.00 93.00 199 ASN A C 1
ATOM 1606 O O . ASN A 1 199 ? -27.959 -12.425 36.707 1.00 93.00 199 ASN A O 1
ATOM 1610 N N . VAL A 1 200 ? -28.228 -11.191 38.544 1.00 92.56 200 VAL A N 1
ATOM 1611 C CA . VAL A 1 200 ? -27.350 -10.106 38.097 1.00 92.56 200 VAL A CA 1
ATOM 1612 C C . VAL A 1 200 ? -25.900 -10.551 38.281 1.00 92.56 200 VAL A C 1
ATOM 1614 O O . VAL A 1 200 ? -25.485 -10.831 39.402 1.00 92.56 200 VAL A O 1
ATOM 1617 N N . ILE A 1 201 ? -25.148 -10.640 37.183 1.00 92.81 201 ILE A N 1
ATOM 1618 C CA . ILE A 1 201 ? -23.705 -10.923 37.197 1.00 92.81 201 ILE A CA 1
ATOM 1619 C C . ILE A 1 201 ? -22.932 -9.614 37.296 1.00 92.81 201 ILE A C 1
ATOM 1621 O O . ILE A 1 201 ? -21.990 -9.505 38.076 1.00 92.81 201 ILE A O 1
ATOM 1625 N N . VAL A 1 202 ? -23.340 -8.635 36.488 1.00 93.50 202 VAL A N 1
ATOM 1626 C CA . VAL A 1 202 ? -22.746 -7.301 36.449 1.00 93.50 202 VAL A CA 1
ATOM 1627 C C . VAL A 1 202 ? -23.872 -6.287 36.565 1.00 93.50 202 VAL A C 1
ATOM 1629 O O . VAL A 1 202 ? -24.849 -6.340 35.808 1.00 93.50 202 VAL A O 1
ATOM 1632 N N . ASP A 1 203 ? -23.752 -5.410 37.551 1.00 93.44 203 ASP A N 1
ATOM 1633 C CA . ASP A 1 203 ? -24.699 -4.336 37.819 1.00 93.44 203 ASP A CA 1
ATOM 1634 C C . ASP A 1 203 ? -24.542 -3.167 36.835 1.00 93.44 203 ASP A C 1
ATOM 1636 O O . ASP A 1 203 ? -23.737 -3.202 35.903 1.00 93.44 203 ASP A O 1
ATOM 1640 N N . ASN A 1 204 ? -25.361 -2.135 37.027 1.00 91.62 204 ASN A N 1
ATOM 1641 C CA . ASN A 1 204 ? -25.366 -0.952 36.175 1.00 91.62 204 ASN A CA 1
ATOM 1642 C C . ASN A 1 204 ? -24.125 -0.079 36.331 1.00 91.62 204 ASN A C 1
ATOM 1644 O O . ASN A 1 204 ? -23.721 0.549 35.357 1.00 91.62 204 ASN A O 1
ATOM 1648 N N . GLU A 1 205 ? -23.506 -0.055 37.508 1.00 90.56 205 GLU A N 1
ATOM 1649 C CA . GLU A 1 205 ? -22.305 0.747 37.742 1.00 90.56 205 GLU A CA 1
ATOM 1650 C C . GLU A 1 205 ? -21.142 0.263 36.871 1.00 90.56 205 GLU A C 1
ATOM 1652 O O . GLU A 1 205 ? -20.407 1.071 36.304 1.00 90.56 205 GLU A O 1
ATOM 1657 N N . ILE A 1 206 ? -21.012 -1.056 36.702 1.00 91.00 206 ILE A N 1
ATOM 1658 C CA . ILE A 1 206 ? -19.924 -1.651 35.922 1.00 91.00 206 ILE A CA 1
ATOM 1659 C C . ILE A 1 206 ? -20.329 -1.876 34.456 1.00 91.00 206 ILE A C 1
ATOM 1661 O O . ILE A 1 206 ? -19.520 -1.651 33.553 1.00 91.00 206 ILE A O 1
ATOM 1665 N N . ALA A 1 207 ? -21.562 -2.320 34.183 1.00 91.94 207 ALA A N 1
ATOM 1666 C CA . ALA A 1 207 ? -22.008 -2.622 32.818 1.00 91.94 207 ALA A CA 1
ATOM 1667 C C . ALA A 1 207 ? -22.472 -1.385 32.029 1.00 91.94 207 ALA A C 1
ATOM 1669 O O . ALA A 1 207 ? -22.524 -1.447 30.798 1.00 91.94 207 ALA A O 1
ATOM 1670 N N . GLY A 1 208 ? -22.780 -0.274 32.706 1.00 89.88 208 GLY A N 1
ATOM 1671 C CA . GLY A 1 208 ? -23.282 0.967 32.107 1.00 89.88 208 GLY A CA 1
ATOM 1672 C C . GLY A 1 208 ? -22.455 1.454 30.913 1.00 89.88 208 GLY A C 1
ATOM 1673 O O . GLY A 1 208 ? -22.996 1.499 29.806 1.00 89.88 208 GLY A O 1
ATOM 1674 N N . PRO A 1 209 ? -21.135 1.697 31.065 1.00 92.69 209 PRO A N 1
ATOM 1675 C CA . PRO A 1 209 ? -20.292 2.191 29.972 1.00 92.69 209 PRO A CA 1
ATOM 1676 C C . PRO A 1 209 ? -20.281 1.276 28.739 1.00 92.69 209 PRO A C 1
ATOM 1678 O O . PRO A 1 209 ? -20.250 1.739 27.599 1.00 92.69 209 PRO A O 1
ATOM 1681 N N . PHE A 1 210 ? -20.331 -0.042 28.948 1.00 93.31 210 PHE A N 1
ATOM 1682 C CA . PHE A 1 210 ? -20.396 -1.012 27.856 1.00 93.31 210 PHE A CA 1
ATOM 1683 C C . PHE A 1 210 ? -21.730 -0.936 27.102 1.00 93.31 210 PHE A C 1
ATOM 1685 O O . PHE A 1 210 ? -21.751 -1.024 25.874 1.00 93.31 210 PHE A O 1
ATOM 1692 N N . ILE A 1 211 ? -22.841 -0.773 27.819 1.00 92.50 211 ILE A N 1
ATOM 1693 C CA . ILE A 1 211 ? -24.184 -0.724 27.232 1.00 92.50 211 ILE A CA 1
ATOM 1694 C C . ILE A 1 211 ? -24.426 0.613 26.522 1.00 92.50 211 ILE A C 1
ATOM 1696 O O . ILE A 1 211 ? -25.023 0.626 25.447 1.00 92.50 211 ILE A O 1
ATOM 1700 N N . GLU A 1 212 ? -23.894 1.712 27.053 1.00 91.69 212 GLU A N 1
ATOM 1701 C CA . GLU A 1 212 ? -23.859 3.011 26.370 1.00 91.69 212 GLU A CA 1
ATOM 1702 C C . GLU A 1 212 ? -23.074 2.933 25.056 1.00 91.69 212 GLU A C 1
ATOM 1704 O O . GLU A 1 212 ? -23.560 3.362 24.009 1.00 91.69 212 GLU A O 1
ATOM 1709 N N . TRP A 1 213 ? -21.900 2.295 25.077 1.00 93.06 213 TRP A N 1
ATOM 1710 C CA . TRP A 1 213 ? -21.130 2.033 23.862 1.00 93.06 213 TRP A CA 1
ATOM 1711 C C . TRP A 1 213 ? -21.877 1.120 22.872 1.00 93.06 213 TRP A C 1
ATOM 1713 O O . TRP A 1 213 ? -21.809 1.319 21.660 1.00 93.06 213 TRP A O 1
ATOM 1723 N N . LEU A 1 214 ? -22.622 0.117 23.350 1.00 90.06 214 LEU A N 1
ATOM 1724 C CA . LEU A 1 214 ? -23.450 -0.720 22.475 1.00 90.06 214 LEU A CA 1
ATOM 1725 C C . LEU A 1 214 ? -24.561 0.081 21.787 1.00 90.06 214 LEU A C 1
ATOM 1727 O O . LEU A 1 214 ? -24.865 -0.195 20.623 1.00 90.06 214 LEU A O 1
ATOM 1731 N N . ALA A 1 215 ? -25.167 1.038 22.493 1.00 88.56 215 ALA A N 1
ATOM 1732 C CA . ALA A 1 215 ? -26.198 1.906 21.940 1.00 88.56 215 ALA A CA 1
ATOM 1733 C C . ALA A 1 215 ? -25.627 2.806 20.834 1.00 88.56 215 ALA A C 1
ATOM 1735 O O . ALA A 1 215 ? -26.178 2.815 19.734 1.00 88.56 215 ALA A O 1
ATOM 1736 N N . SER A 1 216 ? -24.478 3.452 21.068 1.00 86.94 216 SER A N 1
ATOM 1737 C CA . SER A 1 216 ? -23.858 4.344 20.077 1.00 86.94 216 SER A CA 1
ATOM 1738 C C . SER A 1 216 ? -23.450 3.621 18.789 1.00 86.94 216 SER A C 1
ATOM 1740 O O . SER A 1 216 ? -23.704 4.110 17.693 1.00 86.94 216 SER A O 1
ATOM 1742 N N . VAL A 1 217 ? -22.912 2.401 18.892 1.00 82.38 217 VAL A N 1
ATOM 1743 C CA . VAL A 1 217 ? -22.550 1.588 17.714 1.00 82.38 217 VAL A CA 1
ATOM 1744 C C . VAL A 1 217 ? -23.783 1.062 16.969 1.00 82.38 217 VAL A C 1
ATOM 1746 O O . VAL A 1 217 ? -23.712 0.769 15.777 1.00 82.38 217 VAL A O 1
ATOM 1749 N N . SER A 1 218 ? -24.919 0.898 17.651 1.00 68.25 218 SER A N 1
ATOM 1750 C CA . SER A 1 218 ? -26.155 0.414 17.020 1.00 68.25 218 SER A CA 1
ATOM 1751 C C . SER A 1 218 ? -26.905 1.517 16.264 1.00 68.25 218 SER A C 1
ATOM 1753 O O . SER A 1 218 ? -27.666 1.206 15.348 1.00 68.25 218 SER A O 1
ATOM 1755 N N . GLU A 1 219 ? -26.688 2.787 16.616 1.00 59.38 219 GLU A N 1
ATOM 1756 C CA . GLU A 1 219 ? -27.245 3.947 15.908 1.00 59.38 219 GLU A CA 1
ATOM 1757 C C . GLU 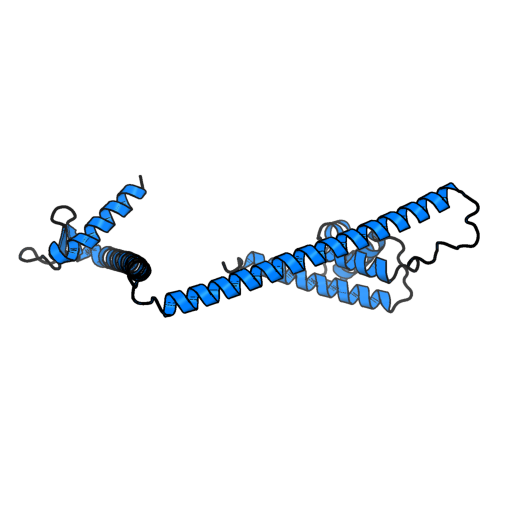A 1 219 ? -26.520 4.244 14.585 1.00 59.38 219 GLU A C 1
ATOM 1759 O O . GLU A 1 219 ? -27.162 4.683 13.638 1.00 59.38 219 GLU A O 1
ATOM 1764 N N . GLU A 1 220 ? -25.230 3.910 14.461 1.00 51.72 220 GLU A N 1
ATOM 1765 C CA . GLU A 1 220 ? -24.438 4.102 13.229 1.00 51.72 220 GLU A CA 1
ATOM 1766 C C . GLU A 1 220 ? -24.778 3.123 12.082 1.00 51.72 220 GLU A C 1
ATOM 1768 O O . GLU A 1 220 ? -24.256 3.258 10.976 1.00 51.72 220 GLU A O 1
ATOM 1773 N N . VAL A 1 221 ? -25.630 2.117 12.322 1.00 46.91 221 VAL A N 1
ATOM 1774 C CA . VAL A 1 221 ? -25.974 1.054 11.347 1.00 46.91 221 VAL A CA 1
ATOM 1775 C C . VAL A 1 221 ? -27.382 1.242 10.740 1.00 46.91 221 VAL A C 1
ATOM 1777 O O . VAL A 1 221 ? -27.893 0.351 10.061 1.00 46.91 221 VAL A O 1
ATOM 1780 N N . LYS A 1 222 ? -28.021 2.397 10.953 1.00 38.69 222 LYS A N 1
ATOM 1781 C CA . LYS A 1 222 ? -29.267 2.795 10.273 1.00 38.69 222 LYS A CA 1
ATOM 1782 C C . LYS A 1 222 ? -29.006 3.861 9.219 1.00 38.69 222 LYS A C 1
ATOM 1784 O O . LYS A 1 222 ? -29.675 3.774 8.167 1.00 38.69 222 LYS A O 1
#

Secondary structure (DSSP, 8-state):
-PPPPHHHHHHHHHHHHHHHHHHHHHHHHHHS-----SHHHHHHHHHHHHHHHTTS---HHHHHHSHHHHHHHHHHHHHH-S-SS----TT----HHHHHHHHHHHHHHHHHHHHHHHHHHHHHHHHHHHHHHHHHHHHHHHHHHHSTT--SHHHHHHHHHHHHHHHHHHHHHHHHTTTTEEEETTTTEEEETT-SSS-EEE-HHHHHHHHHHHHHHHHTT-

Radius of gyration: 35.18 Å; chains: 1; bounding box: 66×50×88 Å

Sequence (222 aa):
MKKPSSFAAWQEANQVRREAIIEDYLQYLGKTRVRVRNPTDLADLVARHIAQVEDGPCNKSTLMRNFRYKAKILTYQAEHSESGSRSLRPRGVTDPSTNALVTIAKLEAGNLKREVGRLNIYINSLEEQLEQYQQQGRQRLSELVAHKAESGAHRISDYEFKFVRTCQALRALVSHMNLVLEVDTKAQRILDRSKRRNNVIVDNEIAGPFIEWLASVSEEVK

Organism: Cupriavidus metallidurans (strain ATCC 43123 / DSM 2839 / NBRC 102507 / CH34) (NCBI:txid266264)

Foldseek 3Di:
DDDDDPVVVVVVVVVVVLLVLLLVVLVVVVVDPDDDDDLLVLLQVSQVSCCVVVVHHGHSVVQCVDPSSVVSSVVSCCVRVPVVVPVPPVPDPPDVVVVVVVVVVVVVVVVVVVVVVVVVVVVVVVVVVVVVVVVVVVVVVVVVVVVVVVVPDVVVVVVVVVLLVVLVVVVVVCVVVVVQWDQDLPQQFIFGPVDPPPGTPGHCVGSVVSSVVVVVVVVVVD

pLDDT: mean 79.64, std 15.74, range [38.69, 94.25]